Protein AF-A0A4Q4CK35-F1 (afdb_monomer_lite)

pLDDT: mean 84.46, std 23.2, range [28.17, 98.62]

Radius of gyration: 43.19 Å; chains: 1; bounding box: 83×27×134 Å

Sequence (221 aa):
MNAVTRRRGLSTARIALLTIVTALIASMLAAAPGQAAETALIKWSTSATATETVTVKETATYNGYTGTGEATSTKTAVGIGTAEEATNWEVYYWATVRAQQAASDAAKAAADAEARPIAKQRALADAQAKAAAGPVYIEWSTTATVTESVTVTETATVDGYTGTGTATSTKTATGTGSAKELTYWEVYYWATVRAQAAASAKAKAAAETEARSIAKQRAEA

Structure (mmCIF, N/CA/C/O backbone):
data_AF-A0A4Q4CK35-F1
#
_entry.id   AF-A0A4Q4CK35-F1
#
loop_
_atom_site.group_PDB
_atom_site.id
_atom_site.type_symbol
_atom_site.label_atom_id
_atom_site.label_alt_id
_atom_site.label_comp_id
_atom_site.label_asym_id
_atom_site.label_entity_id
_atom_site.label_seq_id
_atom_site.pdbx_PDB_ins_code
_atom_site.Cartn_x
_atom_site.Cartn_y
_atom_site.Cartn_z
_atom_site.occupancy
_atom_site.B_iso_or_equiv
_atom_site.auth_seq_id
_atom_site.auth_comp_id
_atom_site.auth_asym_id
_atom_site.auth_atom_id
_atom_site.pdbx_PDB_model_num
ATOM 1 N N . MET A 1 1 ? -18.655 -8.912 -16.525 1.00 32.53 1 MET A N 1
ATOM 2 C CA . MET A 1 1 ? -17.899 -8.681 -17.776 1.00 32.53 1 MET A CA 1
ATOM 3 C C . MET A 1 1 ? -17.008 -7.468 -17.545 1.00 32.53 1 MET A C 1
ATOM 5 O O . MET A 1 1 ? -17.498 -6.352 -17.605 1.00 32.53 1 MET A O 1
ATOM 9 N N . ASN A 1 2 ? -15.748 -7.682 -17.152 1.00 29.17 2 ASN A N 1
ATOM 10 C CA . ASN A 1 2 ? -14.856 -6.602 -16.718 1.00 29.17 2 ASN A CA 1
ATOM 11 C C . ASN A 1 2 ? -13.939 -6.177 -17.867 1.00 29.17 2 ASN A C 1
ATOM 13 O O . ASN A 1 2 ? -13.110 -6.959 -18.329 1.00 29.17 2 ASN A O 1
ATOM 17 N N . ALA A 1 3 ? -14.098 -4.933 -18.314 1.00 29.38 3 ALA A N 1
ATOM 18 C CA . ALA A 1 3 ? -13.185 -4.286 -19.240 1.00 29.38 3 ALA A CA 1
ATOM 19 C C . ALA A 1 3 ? -11.837 -4.042 -18.539 1.00 29.38 3 ALA A C 1
ATOM 21 O O . ALA A 1 3 ? -11.743 -3.278 -17.580 1.00 29.38 3 ALA A O 1
ATOM 22 N N . VAL A 1 4 ? -10.787 -4.713 -19.014 1.00 31.25 4 VAL A N 1
ATOM 23 C CA . VAL A 1 4 ? -9.401 -4.467 -18.603 1.00 31.25 4 VAL A CA 1
ATOM 24 C C . VAL A 1 4 ? -8.932 -3.184 -19.283 1.00 31.25 4 VAL A C 1
ATOM 26 O O . VAL A 1 4 ? -8.452 -3.192 -20.417 1.00 31.25 4 VAL A O 1
ATOM 29 N N . THR A 1 5 ? -9.082 -2.056 -18.596 1.00 31.50 5 THR A N 1
ATOM 30 C CA . THR A 1 5 ? -8.569 -0.764 -19.056 1.00 31.50 5 THR A CA 1
ATOM 31 C C . THR A 1 5 ? -7.045 -0.743 -18.906 1.00 31.50 5 THR A C 1
ATOM 33 O O . THR A 1 5 ? -6.509 -0.338 -17.875 1.00 31.50 5 THR A O 1
ATOM 36 N N . ARG A 1 6 ? -6.315 -1.192 -19.938 1.00 30.73 6 ARG A N 1
ATOM 37 C CA . ARG A 1 6 ? -4.861 -0.983 -20.056 1.00 30.73 6 ARG A CA 1
ATOM 38 C C . ARG A 1 6 ? -4.583 0.518 -20.173 1.00 30.73 6 ARG A C 1
ATOM 40 O O . ARG A 1 6 ? -4.663 1.080 -21.264 1.00 30.73 6 ARG A O 1
ATOM 47 N N . ARG A 1 7 ? -4.218 1.178 -19.071 1.00 31.30 7 ARG A N 1
ATOM 48 C CA . ARG A 1 7 ? -3.619 2.519 -19.133 1.00 31.30 7 ARG A CA 1
ATOM 49 C C . ARG A 1 7 ? -2.208 2.393 -19.707 1.00 31.30 7 ARG A C 1
ATOM 51 O O . ARG A 1 7 ? -1.277 2.000 -19.014 1.00 31.30 7 ARG A O 1
ATOM 58 N N . ARG A 1 8 ? -2.067 2.713 -20.997 1.00 33.59 8 ARG A N 1
ATOM 59 C CA . ARG A 1 8 ? -0.777 3.014 -21.630 1.00 33.59 8 ARG A CA 1
ATOM 60 C C . ARG A 1 8 ? -0.215 4.263 -20.942 1.00 33.59 8 ARG A C 1
ATOM 62 O O . ARG A 1 8 ? -0.750 5.351 -21.128 1.00 33.59 8 ARG A O 1
ATOM 69 N N . GLY A 1 9 ? 0.796 4.085 -20.094 1.00 28.17 9 GLY A N 1
ATOM 70 C CA . GLY A 1 9 ? 1.520 5.186 -19.462 1.00 28.17 9 GLY A CA 1
ATOM 71 C C . GLY A 1 9 ? 2.213 6.041 -20.521 1.00 28.17 9 GLY A C 1
ATOM 72 O O . GLY A 1 9 ? 2.942 5.521 -21.364 1.00 28.17 9 GLY A O 1
ATOM 73 N N . LEU A 1 10 ? 1.917 7.338 -20.491 1.00 29.66 10 LEU A N 1
ATOM 74 C CA . LEU A 1 10 ? 2.429 8.361 -21.391 1.00 29.66 10 LEU A CA 1
ATOM 75 C C . LEU A 1 10 ? 3.951 8.558 -21.251 1.00 29.66 10 LEU A C 1
ATOM 77 O O . LEU A 1 10 ? 4.470 8.728 -20.152 1.00 29.66 10 LEU A O 1
ATOM 81 N N . SER A 1 11 ? 4.607 8.573 -22.415 1.00 34.28 11 SER A N 1
ATOM 82 C CA . SER A 1 11 ? 5.772 9.378 -22.825 1.00 34.28 11 SER A CA 1
ATOM 83 C C . SER A 1 11 ? 6.796 9.796 -21.757 1.00 34.28 11 SER A C 1
ATOM 85 O O . SER A 1 11 ? 6.682 10.856 -21.143 1.00 34.28 11 SER A O 1
ATOM 87 N N . THR A 1 12 ? 7.886 9.034 -21.652 1.00 33.12 12 THR A N 1
ATOM 88 C CA . THR A 1 12 ? 9.150 9.505 -21.066 1.00 33.12 12 THR A CA 1
ATOM 89 C C . THR A 1 12 ? 9.869 10.410 -22.068 1.00 33.12 12 THR A C 1
ATOM 91 O O . THR A 1 12 ? 10.131 10.000 -23.202 1.00 33.12 12 THR A O 1
ATOM 94 N N . ALA A 1 13 ? 10.172 11.641 -21.651 1.00 34.09 13 ALA A N 1
ATOM 95 C CA . ALA A 1 13 ? 10.999 12.583 -22.396 1.00 34.09 13 ALA A CA 1
ATOM 96 C C . ALA A 1 13 ? 12.387 11.971 -22.652 1.00 34.09 13 ALA A C 1
ATOM 98 O O . ALA A 1 13 ? 13.084 11.567 -21.723 1.00 34.09 13 ALA A O 1
ATOM 99 N N . ARG A 1 14 ? 12.754 11.863 -23.931 1.00 37.66 14 ARG A N 1
ATOM 100 C CA . ARG A 1 14 ? 14.023 11.307 -24.408 1.00 37.66 14 ARG A CA 1
ATOM 101 C C . ARG A 1 14 ? 15.001 12.460 -24.600 1.00 37.66 14 ARG A C 1
ATOM 103 O O . ARG A 1 14 ? 14.789 13.282 -25.484 1.00 37.66 14 ARG A O 1
ATOM 110 N N . ILE A 1 15 ? 16.053 12.525 -23.790 1.00 32.06 15 ILE A N 1
ATOM 111 C CA . ILE A 1 15 ? 17.190 13.414 -24.052 1.00 32.06 15 ILE A CA 1
ATOM 112 C C . ILE A 1 15 ? 18.265 12.552 -24.713 1.00 32.06 15 ILE A C 1
ATOM 114 O O . ILE A 1 15 ? 18.952 11.787 -24.042 1.00 32.06 15 ILE A O 1
ATOM 118 N N . ALA A 1 16 ? 18.354 12.638 -26.040 1.00 35.41 16 ALA A N 1
ATOM 119 C CA . ALA A 1 16 ? 19.446 12.063 -26.815 1.00 35.41 16 ALA A CA 1
ATOM 120 C C . ALA A 1 16 ? 20.571 13.104 -26.893 1.00 35.41 16 ALA A C 1
ATOM 122 O O . ALA A 1 16 ? 20.370 14.187 -27.442 1.00 35.41 16 ALA A O 1
ATOM 123 N N . LEU A 1 17 ? 21.738 12.798 -26.325 1.00 31.64 17 LEU A N 1
ATOM 124 C CA . LEU A 1 17 ? 22.943 13.596 -26.539 1.00 31.64 17 LEU A CA 1
ATOM 125 C C . LEU A 1 17 ? 23.686 13.001 -27.744 1.00 31.64 17 LEU A C 1
ATOM 127 O O . LEU A 1 17 ? 24.173 11.873 -27.686 1.00 31.64 17 LEU A O 1
ATOM 131 N N . LEU A 1 18 ? 23.696 13.746 -28.850 1.00 35.56 18 LEU A N 1
ATOM 132 C CA . LEU A 1 18 ? 24.206 13.325 -30.155 1.00 35.56 18 LEU A CA 1
ATOM 133 C C . LEU A 1 18 ? 25.671 13.756 -30.321 1.00 35.56 18 LEU A C 1
ATOM 135 O O . LEU A 1 18 ? 25.952 14.951 -30.388 1.00 35.56 18 LEU A O 1
ATOM 139 N N . THR A 1 19 ? 26.586 12.796 -30.460 1.00 35.62 19 THR A N 1
ATOM 140 C CA . THR A 1 19 ? 27.986 13.064 -30.830 1.00 35.62 19 THR A CA 1
ATOM 141 C C . THR A 1 19 ? 28.297 12.355 -32.145 1.00 35.62 19 THR A C 1
ATOM 143 O O . THR A 1 19 ? 28.266 11.129 -32.210 1.00 35.62 19 THR A O 1
ATOM 146 N N . ILE A 1 20 ? 28.580 13.123 -33.201 1.00 33.03 20 ILE A N 1
ATOM 147 C CA . ILE A 1 20 ? 28.897 12.608 -34.541 1.00 33.03 20 ILE A CA 1
ATOM 148 C C . ILE A 1 20 ? 30.414 12.418 -34.642 1.00 33.03 20 ILE A C 1
ATOM 150 O O . ILE A 1 20 ? 31.162 13.389 -34.570 1.00 33.03 20 ILE A O 1
ATOM 154 N N . VAL A 1 21 ? 30.867 11.179 -34.835 1.00 34.56 21 VAL A N 1
ATOM 155 C CA . VAL A 1 21 ? 32.253 10.873 -35.223 1.00 34.56 21 VAL A CA 1
ATOM 156 C C . VAL A 1 21 ? 32.207 10.143 -36.563 1.00 34.56 21 VAL A C 1
ATOM 158 O O . VAL A 1 21 ? 31.684 9.033 -36.645 1.00 34.56 21 VAL A O 1
ATOM 161 N N . THR A 1 22 ? 32.712 10.783 -37.618 1.00 34.84 22 THR A N 1
ATOM 162 C CA . THR A 1 22 ? 32.673 10.285 -39.002 1.00 34.84 22 THR A CA 1
ATOM 163 C C . THR A 1 22 ? 34.012 9.639 -39.360 1.00 34.84 22 THR A C 1
ATOM 165 O O . THR A 1 22 ? 35.040 10.312 -39.327 1.00 34.84 22 THR A O 1
ATOM 168 N N . ALA A 1 23 ? 34.018 8.359 -39.737 1.00 34.22 23 ALA A N 1
ATOM 169 C CA . ALA A 1 23 ? 35.167 7.716 -40.379 1.00 34.22 23 ALA A CA 1
ATOM 170 C C . ALA A 1 23 ? 34.857 7.514 -41.873 1.00 34.22 23 ALA A C 1
ATOM 172 O O . ALA A 1 23 ? 33.849 6.901 -42.227 1.00 34.22 23 ALA A O 1
ATOM 173 N N . LEU A 1 24 ? 35.695 8.081 -42.746 1.00 33.16 24 LEU A N 1
ATOM 174 C CA . LEU A 1 24 ? 35.515 8.084 -44.199 1.00 33.16 24 LEU A CA 1
ATOM 175 C C . LEU A 1 24 ? 36.258 6.888 -44.816 1.00 33.16 24 LEU A C 1
ATOM 177 O O . LEU A 1 24 ? 37.482 6.825 -44.733 1.00 33.16 24 LEU A O 1
ATOM 181 N N . ILE A 1 25 ? 35.548 5.959 -45.461 1.00 35.28 25 ILE A N 1
ATOM 182 C CA . ILE A 1 25 ? 36.161 4.939 -46.327 1.00 35.28 25 ILE A CA 1
ATOM 183 C C . ILE A 1 25 ? 35.526 5.083 -47.712 1.00 35.28 25 ILE A C 1
ATOM 185 O O . ILE A 1 25 ? 34.429 4.589 -47.953 1.00 35.28 25 ILE A O 1
ATOM 189 N N . ALA A 1 26 ? 36.201 5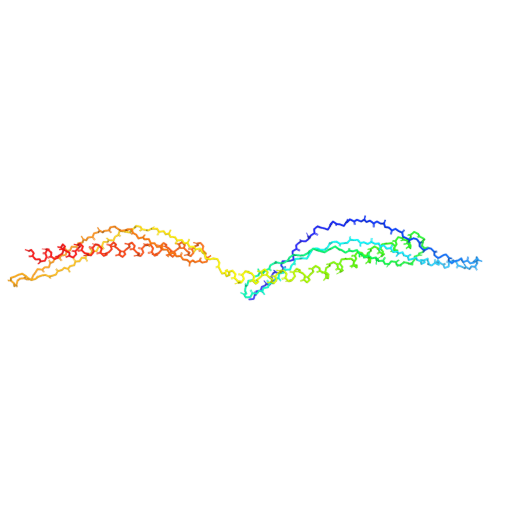.797 -48.614 1.00 30.64 26 ALA A N 1
ATOM 190 C CA . ALA A 1 26 ? 35.784 5.940 -50.006 1.00 30.64 26 ALA A CA 1
ATOM 191 C C . ALA A 1 26 ? 36.482 4.876 -50.866 1.00 30.64 26 ALA A C 1
ATOM 193 O O . ALA A 1 26 ? 37.709 4.819 -50.907 1.00 30.64 26 ALA A O 1
ATOM 194 N N . SER A 1 27 ? 35.712 4.052 -51.576 1.00 35.59 27 SER A N 1
ATOM 195 C CA . SER A 1 27 ? 36.223 3.217 -52.669 1.00 35.59 27 SER A CA 1
ATOM 196 C C . SER A 1 27 ? 35.660 3.763 -53.981 1.00 35.59 27 SER A C 1
ATOM 198 O O . SER A 1 27 ? 34.482 3.599 -54.276 1.00 35.59 27 SER A O 1
ATOM 200 N N . MET A 1 28 ? 36.483 4.491 -54.741 1.00 33.25 28 MET A N 1
ATOM 201 C CA . MET A 1 28 ? 36.113 4.975 -56.075 1.00 33.25 28 MET A CA 1
ATOM 202 C C . MET A 1 28 ? 36.481 3.920 -57.120 1.00 33.25 28 MET A C 1
ATOM 204 O O . MET A 1 28 ? 37.658 3.613 -57.303 1.00 33.25 28 MET A O 1
ATOM 208 N N . LEU A 1 29 ? 35.477 3.387 -57.817 1.00 35.12 29 LEU A N 1
ATOM 209 C CA . LEU A 1 29 ? 35.665 2.592 -59.028 1.00 35.12 29 LEU A CA 1
ATOM 210 C C . LEU A 1 29 ? 35.551 3.539 -60.234 1.00 35.12 29 LEU A C 1
ATOM 212 O O . LEU A 1 29 ? 34.498 4.128 -60.464 1.00 35.12 29 LEU A O 1
ATOM 216 N N . ALA A 1 30 ? 36.650 3.743 -60.964 1.00 34.06 30 ALA A N 1
ATOM 217 C CA . ALA A 1 30 ? 36.693 4.626 -62.129 1.00 34.06 30 ALA A CA 1
ATOM 218 C C . ALA A 1 30 ? 35.979 3.981 -63.332 1.00 34.06 30 ALA A C 1
ATOM 220 O O . ALA A 1 30 ? 36.375 2.905 -63.777 1.00 34.06 30 ALA A O 1
ATOM 221 N N . ALA A 1 31 ? 34.948 4.638 -63.873 1.00 34.44 31 ALA A N 1
ATOM 222 C CA . ALA A 1 31 ? 34.273 4.220 -65.103 1.00 34.44 31 ALA A CA 1
ATOM 223 C C . ALA A 1 31 ? 34.932 4.866 -66.338 1.00 34.44 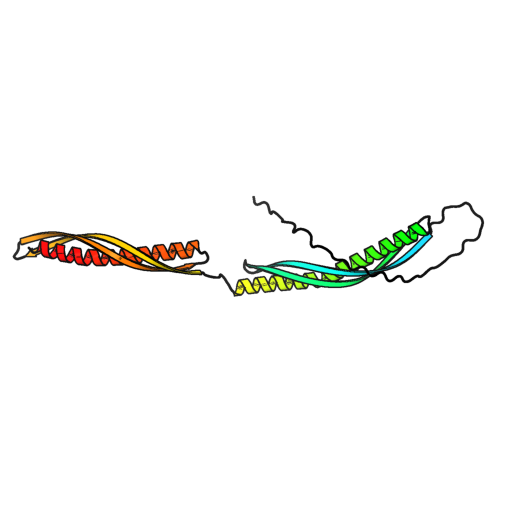31 ALA A C 1
ATOM 225 O O . ALA A 1 31 ? 35.163 6.076 -66.369 1.00 34.44 31 ALA A O 1
ATOM 226 N N . ALA A 1 32 ? 35.241 4.054 -67.354 1.00 34.72 32 ALA A N 1
ATOM 227 C CA . ALA A 1 32 ? 35.771 4.495 -68.647 1.00 34.72 32 ALA A CA 1
ATOM 228 C C . ALA A 1 32 ? 34.682 5.186 -69.504 1.00 34.72 32 ALA A C 1
ATOM 230 O O . ALA A 1 32 ? 33.506 4.832 -69.385 1.00 34.72 32 ALA A O 1
ATOM 231 N N . PRO A 1 33 ? 35.030 6.153 -70.379 1.00 39.78 33 PRO A N 1
ATOM 232 C CA . PRO A 1 33 ? 34.041 6.941 -71.103 1.00 39.78 33 PRO A CA 1
ATOM 233 C C . PRO A 1 33 ? 33.530 6.209 -72.350 1.00 39.78 33 PRO A C 1
ATOM 235 O O . PRO A 1 33 ? 34.307 5.864 -73.238 1.00 39.78 33 PRO A O 1
ATOM 238 N N . GLY A 1 34 ? 32.207 6.056 -72.447 1.00 40.47 34 GLY A N 1
ATOM 239 C CA . GLY A 1 34 ? 31.526 5.771 -73.710 1.00 40.47 34 GLY A CA 1
ATOM 240 C C . GLY A 1 34 ? 30.539 4.612 -73.656 1.00 40.47 34 GLY A C 1
ATOM 241 O O . GLY A 1 34 ? 30.823 3.554 -74.199 1.00 40.47 34 GLY A O 1
ATOM 242 N N . GLN A 1 35 ? 29.366 4.831 -73.062 1.00 37.94 35 GLN A N 1
ATOM 243 C CA . GLN A 1 35 ? 28.113 4.138 -73.388 1.00 37.94 35 GLN A CA 1
ATOM 244 C C . GLN A 1 35 ? 26.944 4.912 -72.764 1.00 37.94 35 GLN A C 1
ATOM 246 O O . GLN A 1 35 ? 27.159 5.717 -71.859 1.00 37.94 35 GLN A O 1
ATOM 251 N N . ALA A 1 36 ? 25.745 4.755 -73.335 1.00 38.72 36 ALA A N 1
ATOM 252 C CA . ALA A 1 36 ? 24.523 5.469 -72.965 1.00 38.72 36 ALA A CA 1
ATOM 253 C C . ALA A 1 36 ? 24.380 5.592 -71.443 1.00 38.72 36 ALA A C 1
ATOM 255 O O . ALA A 1 36 ? 24.580 4.610 -70.734 1.00 38.72 36 ALA A O 1
ATOM 256 N N . ALA A 1 37 ? 24.060 6.793 -70.957 1.00 48.12 37 ALA A N 1
ATOM 257 C CA . ALA A 1 37 ? 23.898 7.059 -69.536 1.00 48.12 37 ALA A CA 1
ATOM 258 C C . ALA A 1 37 ? 22.647 6.341 -68.999 1.00 48.12 37 ALA A C 1
ATOM 260 O O . ALA A 1 37 ? 21.611 6.957 -68.766 1.00 48.12 37 ALA A O 1
ATOM 261 N N . GLU A 1 38 ? 22.742 5.027 -68.787 1.00 51.25 38 GLU A N 1
ATOM 262 C CA . GLU A 1 38 ? 22.171 4.447 -67.581 1.00 51.25 38 GLU A CA 1
ATOM 263 C C . GLU A 1 38 ? 22.709 5.302 -66.439 1.00 51.25 38 GLU A C 1
ATOM 265 O O . GLU A 1 38 ? 23.925 5.463 -66.291 1.00 51.25 38 GLU A O 1
ATOM 270 N N . THR A 1 39 ? 21.819 5.949 -65.692 1.00 57.06 39 THR A N 1
ATOM 271 C CA . THR A 1 39 ? 22.195 6.657 -64.474 1.00 57.06 39 THR A CA 1
ATOM 272 C C . THR A 1 39 ? 22.750 5.601 -63.526 1.00 57.06 39 THR A C 1
ATOM 274 O O . THR A 1 39 ? 21.996 4.936 -62.820 1.00 57.06 39 THR A O 1
ATOM 277 N N . ALA A 1 40 ? 24.060 5.361 -63.590 1.00 73.25 40 ALA A N 1
ATOM 278 C CA . ALA A 1 40 ? 24.717 4.370 -62.764 1.00 73.25 40 ALA A CA 1
ATOM 279 C C . ALA A 1 40 ? 24.469 4.763 -61.308 1.00 73.25 40 ALA A C 1
ATOM 281 O O . ALA A 1 40 ? 24.868 5.848 -60.877 1.00 73.25 40 ALA A O 1
ATOM 282 N N . LEU A 1 41 ? 23.754 3.910 -60.575 1.00 81.69 41 LEU A N 1
ATOM 283 C CA . LEU A 1 41 ? 23.497 4.151 -59.167 1.00 81.69 41 LEU A CA 1
ATOM 284 C C . LEU A 1 41 ? 24.828 4.115 -58.418 1.00 81.69 41 LEU A C 1
ATOM 286 O O . LEU A 1 41 ? 25.664 3.229 -58.605 1.00 81.69 41 LEU A O 1
ATOM 290 N N . ILE A 1 42 ? 25.032 5.112 -57.572 1.00 86.75 42 ILE A N 1
ATOM 291 C CA . ILE A 1 42 ? 26.210 5.220 -56.727 1.00 86.75 42 ILE A CA 1
ATOM 292 C C . ILE A 1 42 ? 25.889 4.480 -55.442 1.00 86.75 42 ILE A C 1
ATOM 294 O O . ILE A 1 42 ? 24.877 4.760 -54.808 1.00 86.75 42 ILE A O 1
ATOM 298 N N . LYS A 1 43 ? 26.766 3.564 -55.031 1.00 91.38 43 LYS A N 1
ATOM 299 C CA . LYS A 1 43 ? 26.659 2.855 -53.756 1.00 91.38 43 LYS A CA 1
ATOM 300 C C . LYS A 1 43 ? 27.606 3.463 -52.730 1.00 91.38 43 LYS A C 1
ATOM 302 O O . LYS A 1 43 ? 28.793 3.629 -53.000 1.00 91.38 43 LYS A O 1
ATOM 307 N N . TRP A 1 44 ? 27.094 3.745 -51.537 1.00 87.88 44 TRP A N 1
ATOM 308 C CA . TRP A 1 44 ? 27.884 4.288 -50.433 1.00 87.88 44 TRP A CA 1
ATOM 309 C C . TRP A 1 44 ? 27.525 3.606 -49.119 1.00 87.88 44 TRP A C 1
ATOM 311 O O . TRP A 1 44 ? 26.350 3.364 -48.829 1.00 87.88 44 TRP A O 1
ATOM 321 N N . SER A 1 45 ? 28.546 3.339 -48.308 1.00 92.69 45 SER A N 1
ATOM 322 C CA . SER A 1 45 ? 28.408 2.804 -46.957 1.00 92.69 45 SER A CA 1
ATOM 323 C C . SER A 1 45 ? 29.126 3.710 -45.968 1.00 92.69 45 SER A C 1
ATOM 325 O O . SER A 1 45 ? 30.233 4.178 -46.220 1.00 92.69 45 SER A O 1
AT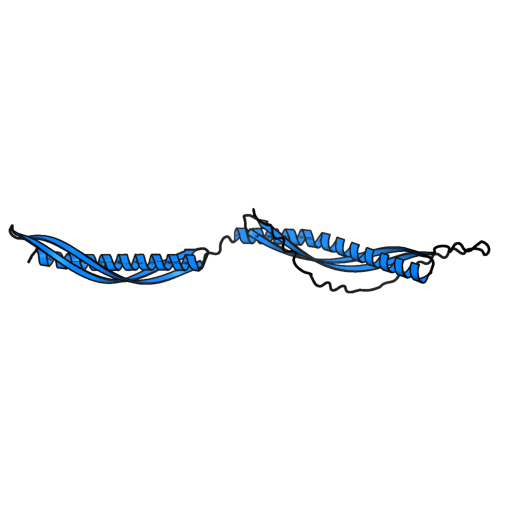OM 327 N N . THR A 1 46 ? 28.506 3.942 -44.818 1.00 91.25 46 THR A N 1
ATOM 328 C CA . THR A 1 46 ? 29.113 4.693 -43.718 1.00 91.25 46 THR A CA 1
ATOM 329 C C . THR A 1 46 ? 28.696 4.107 -42.376 1.00 91.25 46 THR A C 1
ATOM 331 O O . THR A 1 46 ? 27.758 3.311 -42.296 1.00 91.25 46 THR A O 1
ATOM 334 N N . SER A 1 47 ? 29.405 4.490 -41.321 1.00 92.31 47 SER A N 1
ATOM 335 C CA . SER A 1 47 ? 29.104 4.101 -39.950 1.00 92.31 47 SER A CA 1
ATOM 336 C C . SER A 1 47 ? 28.768 5.320 -39.106 1.00 92.31 47 SER A C 1
ATOM 338 O O . SER A 1 47 ? 29.364 6.382 -39.280 1.00 92.31 47 SER A O 1
ATOM 340 N N . ALA A 1 48 ? 27.881 5.141 -38.138 1.00 91.06 48 ALA A N 1
ATOM 341 C CA . ALA A 1 48 ? 27.599 6.128 -37.111 1.00 91.06 48 ALA A CA 1
ATOM 342 C C . ALA A 1 48 ? 27.652 5.467 -35.736 1.00 91.06 48 ALA A C 1
ATOM 344 O O . ALA A 1 48 ? 27.343 4.285 -35.594 1.00 91.06 48 ALA A O 1
ATOM 345 N N . THR A 1 49 ? 28.005 6.250 -34.724 1.00 91.81 49 THR A N 1
ATOM 346 C CA . THR A 1 49 ? 27.968 5.832 -33.323 1.00 91.81 49 THR A CA 1
ATOM 347 C C . THR A 1 49 ? 26.840 6.578 -32.628 1.00 91.81 49 THR A C 1
ATOM 349 O O . THR A 1 49 ? 26.715 7.790 -32.787 1.00 91.81 49 THR A O 1
ATOM 352 N N . ALA A 1 50 ? 26.028 5.870 -31.850 1.00 89.81 50 ALA A N 1
ATOM 353 C CA . ALA A 1 50 ? 24.972 6.464 -31.040 1.00 89.81 50 ALA A CA 1
ATOM 354 C C . ALA A 1 50 ? 25.072 5.964 -29.601 1.00 89.81 50 ALA A C 1
ATOM 356 O O . ALA A 1 50 ? 25.351 4.789 -29.364 1.00 89.81 50 ALA A O 1
ATOM 357 N N . THR A 1 51 ? 24.811 6.862 -28.652 1.00 93.19 51 THR A N 1
ATOM 358 C CA . THR A 1 51 ? 24.693 6.549 -27.227 1.00 93.19 51 THR A CA 1
ATOM 359 C C . THR A 1 51 ? 23.267 6.834 -26.793 1.00 93.19 51 THR A C 1
ATOM 361 O O . THR A 1 51 ? 22.773 7.946 -26.962 1.00 93.19 51 THR A O 1
ATOM 364 N N . GLU A 1 52 ? 22.608 5.830 -26.232 1.00 93.62 52 GLU A N 1
ATOM 365 C CA . GLU A 1 52 ? 21.201 5.889 -25.855 1.00 93.62 52 GLU A CA 1
ATOM 366 C C . GLU A 1 52 ? 21.039 5.455 -24.402 1.00 93.62 52 GLU A C 1
ATOM 368 O O . GLU A 1 52 ? 21.666 4.497 -23.943 1.00 93.62 52 GLU A O 1
ATOM 373 N N . THR A 1 53 ? 20.169 6.160 -23.685 1.00 94.38 53 THR A N 1
ATOM 374 C CA . THR A 1 53 ? 19.806 5.846 -22.302 1.00 94.38 53 THR A CA 1
ATOM 375 C C . THR A 1 53 ? 18.360 5.384 -22.268 1.00 94.38 53 THR A C 1
ATOM 377 O O . THR A 1 53 ? 17.466 6.080 -22.752 1.00 94.38 53 THR A O 1
ATOM 380 N N . VAL A 1 54 ? 18.122 4.215 -21.680 1.00 96.31 54 VAL A N 1
ATOM 381 C CA . VAL A 1 54 ? 16.788 3.633 -21.527 1.00 96.31 54 VAL A CA 1
ATOM 382 C C . VAL A 1 54 ? 16.493 3.445 -20.047 1.00 96.31 54 VAL A C 1
ATOM 384 O O . VAL A 1 54 ? 17.247 2.788 -19.333 1.00 96.31 54 VAL A O 1
ATOM 387 N N . THR A 1 55 ? 15.363 3.997 -19.606 1.00 96.75 55 THR A N 1
ATOM 388 C CA . THR A 1 55 ? 14.784 3.755 -18.282 1.00 96.75 55 THR A CA 1
ATOM 389 C C . THR A 1 55 ? 13.558 2.866 -18.431 1.00 96.75 55 THR A C 1
ATOM 391 O O . THR A 1 55 ? 12.616 3.210 -19.144 1.00 96.75 55 THR A O 1
ATOM 394 N N . VAL A 1 56 ? 13.564 1.726 -17.746 1.00 97.44 56 VAL A N 1
ATOM 395 C CA . VAL A 1 56 ? 12.480 0.743 -17.752 1.00 97.44 56 VAL A CA 1
ATOM 396 C C . VAL A 1 56 ? 11.822 0.721 -16.380 1.00 97.44 56 VAL A C 1
ATOM 398 O O . VAL A 1 56 ? 12.506 0.604 -15.362 1.00 97.44 56 VAL A O 1
ATOM 401 N N . LYS A 1 57 ? 10.488 0.801 -16.362 1.00 97.62 57 LYS A N 1
ATOM 402 C CA . LYS A 1 57 ? 9.662 0.600 -15.168 1.00 97.62 57 LYS A CA 1
ATOM 403 C C . LYS A 1 57 ? 8.853 -0.678 -15.334 1.00 97.62 57 LYS A C 1
ATOM 405 O O . LYS A 1 57 ? 8.177 -0.852 -16.344 1.00 97.62 57 LYS A O 1
ATOM 410 N N . GLU A 1 58 ? 8.918 -1.546 -14.338 1.00 97.88 58 GLU A N 1
ATOM 411 C CA . GLU A 1 58 ? 8.247 -2.842 -14.305 1.00 97.88 58 GLU A CA 1
ATOM 412 C C . GLU A 1 58 ? 7.415 -2.967 -13.032 1.00 97.88 58 GLU A C 1
ATOM 414 O O . GLU A 1 58 ? 7.707 -2.362 -11.996 1.00 97.88 58 GLU A O 1
ATOM 419 N N . THR A 1 59 ? 6.375 -3.786 -13.114 1.00 96.25 59 THR A N 1
ATOM 420 C CA . THR A 1 59 ? 5.528 -4.138 -11.975 1.00 96.25 59 THR A CA 1
ATOM 421 C C . THR A 1 59 ? 5.506 -5.646 -11.816 1.00 96.25 59 THR A C 1
ATOM 423 O O . THR A 1 59 ? 5.378 -6.363 -12.807 1.00 96.25 59 THR A O 1
ATOM 426 N N . ALA A 1 60 ? 5.564 -6.132 -10.581 1.00 96.69 60 ALA A N 1
ATOM 427 C CA . ALA A 1 60 ? 5.428 -7.549 -10.263 1.00 96.69 60 ALA A CA 1
ATOM 428 C C . ALA A 1 60 ? 4.409 -7.728 -9.140 1.00 96.69 60 ALA A C 1
ATOM 430 O O . ALA A 1 60 ? 4.207 -6.825 -8.332 1.00 96.69 60 ALA A O 1
ATOM 431 N N . THR A 1 61 ? 3.754 -8.886 -9.093 1.00 94.94 61 THR A N 1
ATOM 432 C CA . THR A 1 61 ? 2.819 -9.228 -8.014 1.00 94.94 61 THR A CA 1
ATOM 433 C C . THR A 1 61 ? 3.305 -10.482 -7.302 1.00 94.94 61 THR A C 1
ATOM 435 O O . THR A 1 61 ? 3.669 -11.456 -7.957 1.00 94.94 61 THR A O 1
ATOM 438 N N . TYR A 1 62 ? 3.303 -10.455 -5.972 1.00 94.75 62 TYR A N 1
ATOM 439 C CA . TYR A 1 62 ? 3.677 -11.573 -5.109 1.00 94.75 62 TYR A CA 1
ATOM 440 C C . TYR A 1 62 ? 2.743 -11.599 -3.895 1.00 94.75 62 TYR A C 1
ATOM 442 O O . TYR A 1 62 ? 2.570 -10.578 -3.237 1.00 94.75 62 TYR A O 1
ATOM 450 N N . ASN A 1 63 ? 2.100 -12.739 -3.617 1.00 92.81 63 ASN A N 1
ATOM 451 C CA . ASN A 1 63 ? 1.124 -12.899 -2.524 1.00 92.81 63 ASN A CA 1
ATOM 452 C C . ASN A 1 63 ? 0.048 -11.790 -2.454 1.00 92.81 63 ASN A C 1
ATOM 454 O O . ASN A 1 63 ? -0.334 -11.356 -1.374 1.00 92.81 63 ASN A O 1
ATOM 458 N N . GLY A 1 64 ? -0.427 -11.303 -3.606 1.00 89.81 64 GLY A N 1
ATOM 459 C CA . GLY A 1 64 ? -1.425 -10.225 -3.679 1.00 89.81 64 GLY A CA 1
ATOM 460 C C . GLY A 1 64 ? -0.870 -8.805 -3.502 1.00 89.81 64 GLY A C 1
ATOM 461 O O . GLY A 1 64 ? -1.616 -7.846 -3.674 1.00 89.81 64 GLY A O 1
ATOM 462 N N . TYR A 1 65 ? 0.429 -8.647 -3.236 1.00 92.88 65 TYR A N 1
ATOM 463 C CA . TYR A 1 65 ? 1.100 -7.351 -3.151 1.00 92.88 65 TYR A CA 1
ATOM 464 C C . TYR A 1 65 ? 1.755 -6.996 -4.482 1.00 92.88 65 TYR A C 1
ATOM 466 O O . TYR A 1 65 ? 2.488 -7.801 -5.059 1.00 92.88 65 TYR A O 1
ATOM 474 N N . THR A 1 66 ? 1.518 -5.775 -4.964 1.00 95.38 66 THR A N 1
ATOM 475 C CA . THR A 1 66 ? 2.155 -5.257 -6.180 1.00 95.38 66 THR A CA 1
ATOM 476 C C . THR A 1 66 ? 3.377 -4.414 -5.829 1.00 95.38 66 THR A C 1
ATOM 478 O O . THR A 1 66 ? 3.289 -3.412 -5.108 1.00 95.38 66 THR A O 1
ATOM 481 N N . GLY A 1 67 ? 4.519 -4.822 -6.370 1.00 95.62 67 GLY A N 1
ATOM 482 C CA . GLY A 1 67 ? 5.777 -4.101 -6.297 1.00 95.62 67 GLY A CA 1
ATOM 483 C C . GLY A 1 67 ? 6.115 -3.376 -7.594 1.00 95.62 67 GLY A C 1
ATOM 484 O O . GLY A 1 67 ? 5.655 -3.757 -8.675 1.00 95.62 67 GLY A O 1
ATOM 485 N N . THR A 1 68 ? 6.928 -2.330 -7.486 1.00 96.25 68 THR A N 1
ATOM 486 C CA . THR A 1 68 ? 7.421 -1.539 -8.621 1.00 96.25 68 THR A CA 1
ATOM 487 C C . THR A 1 68 ? 8.938 -1.553 -8.651 1.00 96.25 68 THR A C 1
ATOM 489 O O . THR A 1 68 ? 9.579 -1.408 -7.615 1.00 96.25 68 THR A O 1
ATOM 492 N N . GLY A 1 69 ? 9.517 -1.691 -9.837 1.00 97.44 69 GLY A N 1
ATOM 493 C CA . GLY A 1 69 ? 10.958 -1.645 -10.034 1.00 97.44 69 GLY A CA 1
ATOM 494 C C . GLY A 1 69 ? 11.315 -0.751 -11.205 1.00 97.44 69 GLY A C 1
ATOM 495 O O . GLY A 1 69 ? 10.636 -0.746 -12.228 1.00 97.44 69 GLY A O 1
ATOM 496 N N . GLU A 1 70 ? 12.391 0.009 -11.050 1.00 97.19 70 GLU A N 1
ATOM 497 C CA . GLU A 1 70 ? 12.902 0.911 -12.074 1.00 97.19 70 GLU A CA 1
ATOM 498 C C . GLU A 1 70 ? 14.397 0.680 -12.247 1.00 97.19 70 GLU A C 1
ATOM 500 O O . GLU A 1 70 ? 15.122 0.500 -11.264 1.00 97.19 70 GLU A O 1
ATOM 505 N N . ALA A 1 71 ? 14.857 0.659 -13.492 1.00 97.44 71 ALA A N 1
ATOM 506 C CA . ALA A 1 71 ? 16.268 0.560 -13.828 1.00 97.44 71 ALA A CA 1
ATOM 507 C C . ALA A 1 71 ? 16.572 1.407 -15.061 1.00 97.44 71 ALA A C 1
ATOM 509 O O . ALA A 1 71 ? 15.758 1.495 -15.979 1.00 97.44 71 ALA A O 1
ATOM 510 N N . THR A 1 72 ? 17.763 1.994 -15.078 1.00 95.75 72 THR A N 1
ATOM 511 C CA . THR A 1 72 ? 18.267 2.799 -16.188 1.00 95.75 72 THR A CA 1
ATOM 512 C C . THR A 1 72 ? 19.578 2.196 -16.662 1.00 95.75 72 THR A C 1
ATOM 514 O O . THR A 1 72 ? 20.427 1.871 -15.834 1.00 95.75 72 THR A O 1
ATOM 517 N N . SER A 1 73 ? 19.743 2.057 -17.973 1.00 96.31 73 SER A N 1
ATOM 518 C CA . SER A 1 73 ? 21.008 1.660 -18.590 1.00 96.31 73 SER A CA 1
ATOM 519 C C . SER A 1 73 ? 21.328 2.593 -19.752 1.00 96.31 73 SER A C 1
ATOM 521 O O . SER A 1 73 ? 20.430 3.060 -20.455 1.00 96.31 73 SER A O 1
ATOM 523 N N . THR A 1 74 ? 22.615 2.865 -19.940 1.00 96.19 74 THR A N 1
ATOM 524 C CA . THR A 1 74 ? 23.144 3.656 -21.050 1.00 96.19 74 THR A CA 1
ATOM 525 C C . THR A 1 74 ? 24.067 2.768 -21.863 1.00 96.19 74 THR A C 1
ATOM 527 O O . THR A 1 74 ? 24.979 2.149 -21.311 1.00 96.19 74 THR A O 1
ATOM 530 N N . LYS A 1 75 ? 23.836 2.700 -23.175 1.00 96.06 75 LYS A N 1
ATOM 531 C CA . LYS A 1 75 ? 24.652 1.909 -24.097 1.00 96.06 75 LYS A CA 1
ATOM 532 C C . LYS A 1 75 ? 25.052 2.726 -25.303 1.00 96.06 75 LYS A C 1
ATOM 534 O O . LYS A 1 75 ? 24.314 3.596 -25.755 1.00 96.06 75 LYS A O 1
ATOM 539 N N . THR A 1 76 ? 26.218 2.393 -25.829 1.00 93.75 76 THR A N 1
ATOM 540 C CA . THR A 1 76 ? 26.743 2.936 -27.073 1.00 93.75 76 THR A CA 1
ATOM 541 C C . THR A 1 76 ? 26.816 1.809 -28.089 1.00 93.75 76 THR A C 1
ATOM 543 O O . THR A 1 76 ? 27.275 0.716 -27.758 1.00 93.75 76 THR A O 1
ATOM 546 N N . ALA A 1 77 ? 26.370 2.066 -29.313 1.00 94.62 77 ALA A N 1
ATOM 547 C CA . ALA A 1 77 ? 26.470 1.122 -30.417 1.00 94.62 77 ALA A CA 1
ATOM 548 C C . ALA A 1 77 ? 26.926 1.827 -31.694 1.00 94.62 77 ALA A C 1
ATOM 550 O O . ALA A 1 77 ? 26.741 3.035 -31.861 1.00 94.62 77 ALA A O 1
ATOM 551 N N . VAL A 1 78 ? 27.520 1.046 -32.594 1.00 94.69 78 VAL A N 1
ATOM 552 C CA . VAL A 1 78 ? 27.916 1.481 -33.934 1.00 94.69 78 VAL A CA 1
ATOM 553 C C . VAL A 1 78 ? 26.985 0.815 -34.939 1.00 94.69 78 VAL A C 1
ATOM 555 O O . VAL A 1 78 ? 26.813 -0.402 -34.912 1.00 94.69 78 VAL A O 1
ATOM 558 N N . GLY A 1 79 ? 26.375 1.611 -35.809 1.00 92.75 79 GLY A N 1
ATOM 559 C CA . GLY A 1 79 ? 25.504 1.160 -36.888 1.00 92.75 79 GLY A CA 1
ATOM 560 C C . GLY A 1 79 ? 26.134 1.439 -38.242 1.00 92.75 79 GLY A C 1
ATOM 561 O O . GLY A 1 79 ? 26.816 2.447 -38.416 1.00 92.75 79 GLY A O 1
ATOM 562 N N . ILE A 1 80 ? 25.900 0.550 -39.205 1.00 93.44 80 ILE A N 1
ATOM 563 C CA . ILE A 1 80 ? 26.352 0.710 -40.588 1.00 93.44 80 ILE A CA 1
ATOM 564 C C . ILE A 1 80 ? 25.128 0.959 -41.460 1.00 93.44 80 ILE A C 1
ATOM 566 O O . ILE A 1 80 ? 24.151 0.215 -41.405 1.00 93.44 80 ILE A O 1
ATOM 570 N N . GLY A 1 81 ? 25.190 2.003 -42.278 1.00 93.50 81 GLY A N 1
ATOM 571 C CA . GLY A 1 81 ? 24.165 2.343 -43.249 1.00 93.50 81 GLY A CA 1
ATOM 572 C C . GLY A 1 81 ? 24.734 2.271 -44.650 1.00 93.50 81 GLY A C 1
ATOM 573 O O . GLY A 1 81 ? 25.816 2.787 -44.916 1.00 93.50 81 GLY A O 1
ATOM 574 N N . THR A 1 82 ? 24.001 1.613 -45.540 1.00 91.69 82 THR A N 1
ATOM 575 C CA . THR A 1 82 ? 24.335 1.528 -46.964 1.00 91.69 82 THR A CA 1
ATOM 576 C C . THR A 1 82 ? 23.163 2.059 -47.769 1.00 91.69 82 THR A C 1
ATOM 578 O O . THR A 1 82 ? 22.015 1.727 -47.459 1.00 91.69 82 THR A O 1
ATOM 581 N N . ALA A 1 83 ? 23.442 2.878 -48.777 1.00 94.19 83 ALA A N 1
ATOM 582 C CA . ALA A 1 83 ? 22.458 3.388 -49.722 1.00 94.19 83 ALA A CA 1
ATOM 583 C C . ALA A 1 83 ? 22.975 3.281 -51.157 1.00 94.19 83 ALA A C 1
ATOM 585 O O . ALA A 1 83 ? 24.174 3.098 -51.384 1.00 94.19 83 ALA A O 1
ATOM 586 N N . GLU A 1 84 ? 22.043 3.360 -52.097 1.00 92.75 84 GLU A N 1
ATOM 587 C CA . GLU A 1 84 ? 22.290 3.246 -53.526 1.00 92.75 84 GLU A CA 1
ATOM 588 C C . GLU A 1 84 ? 21.361 4.230 -54.240 1.00 92.75 84 GLU A C 1
ATOM 590 O O . GLU A 1 84 ? 20.149 4.045 -54.198 1.00 92.75 84 GLU A O 1
ATOM 595 N N . GLU A 1 85 ? 21.911 5.316 -54.790 1.00 90.81 85 GLU A N 1
ATOM 596 C CA . GLU A 1 85 ? 21.128 6.457 -55.295 1.00 90.81 85 GLU A CA 1
ATOM 597 C C . GLU A 1 85 ? 21.762 7.081 -56.546 1.00 90.81 85 GLU A C 1
ATOM 599 O O . GLU A 1 85 ? 22.943 6.878 -56.833 1.00 90.81 85 GLU A O 1
ATOM 604 N N . ALA A 1 86 ? 20.984 7.877 -57.284 1.00 82.00 86 ALA A N 1
ATOM 605 C CA . ALA A 1 86 ? 21.424 8.499 -58.535 1.00 82.00 86 ALA A CA 1
ATOM 606 C C . ALA A 1 86 ? 22.435 9.643 -58.335 1.00 82.00 86 ALA A C 1
ATOM 608 O O . ALA A 1 86 ? 23.182 9.972 -59.258 1.00 82.00 86 ALA A O 1
ATOM 609 N N . THR A 1 87 ? 22.473 10.261 -57.149 1.00 86.81 87 THR A N 1
ATOM 610 C CA . THR A 1 87 ? 23.387 11.371 -56.851 1.00 86.81 87 THR A CA 1
ATOM 611 C C . THR A 1 87 ? 24.272 11.097 -55.636 1.00 86.81 87 THR A C 1
ATOM 613 O O . THR A 1 87 ? 23.878 10.444 -54.669 1.00 86.81 87 THR A O 1
ATOM 616 N N . ASN A 1 88 ? 25.481 11.675 -55.654 1.00 85.69 88 ASN A N 1
ATOM 617 C CA . ASN A 1 88 ? 26.426 11.616 -54.532 1.00 85.69 88 ASN A CA 1
ATOM 618 C C . ASN A 1 88 ? 25.837 12.183 -53.229 1.00 85.69 88 ASN A C 1
ATOM 620 O O . ASN A 1 88 ? 26.161 11.708 -52.142 1.00 85.69 88 ASN A O 1
ATOM 624 N N . TRP A 1 89 ? 24.987 13.209 -53.325 1.00 86.19 89 TRP A N 1
ATOM 625 C CA . TRP A 1 89 ? 24.350 13.799 -52.150 1.00 86.19 89 TRP A CA 1
ATOM 626 C C . TRP A 1 89 ? 23.321 12.849 -51.532 1.00 86.19 89 TRP A C 1
ATOM 628 O O . TRP A 1 89 ? 23.368 12.605 -50.328 1.00 86.19 89 TRP A O 1
ATOM 638 N N . GLU A 1 90 ? 22.430 12.277 -52.344 1.00 88.31 90 GLU A N 1
ATOM 639 C CA . GLU A 1 90 ? 21.376 11.379 -51.861 1.00 88.31 90 GLU A CA 1
ATOM 640 C C . GLU A 1 90 ? 21.955 10.097 -51.264 1.00 88.31 90 GLU A C 1
ATOM 642 O O . GLU A 1 90 ? 21.546 9.692 -50.175 1.00 88.31 90 GLU A O 1
ATOM 647 N N . VAL A 1 91 ? 22.953 9.491 -51.917 1.00 89.50 91 VAL A N 1
ATOM 648 C CA . VAL A 1 91 ? 23.566 8.256 -51.412 1.00 89.50 91 VAL A CA 1
ATOM 649 C C . VAL A 1 91 ? 24.278 8.491 -50.076 1.00 89.50 91 VAL A C 1
ATOM 651 O O . VAL A 1 91 ? 24.142 7.692 -49.147 1.00 89.50 91 VAL A O 1
ATOM 654 N N . TYR A 1 92 ? 24.982 9.619 -49.930 1.00 88.12 92 TYR A N 1
ATOM 655 C CA . TYR A 1 92 ? 25.628 9.995 -48.676 1.00 88.12 92 TYR A CA 1
ATOM 656 C C . TYR A 1 92 ? 24.595 10.269 -47.579 1.00 88.12 92 TYR A C 1
ATOM 658 O O . TYR A 1 92 ? 24.725 9.759 -46.460 1.00 88.12 92 TYR A O 1
ATOM 666 N N . TYR A 1 93 ? 23.555 11.043 -47.900 1.00 91.88 93 TYR A N 1
ATOM 667 C CA . TYR A 1 93 ? 22.479 11.382 -46.977 1.00 91.88 93 TYR A CA 1
ATOM 668 C C . TYR A 1 93 ? 21.793 10.119 -46.442 1.00 91.88 93 TYR A C 1
ATOM 670 O O . TYR A 1 93 ? 21.750 9.906 -45.227 1.00 91.88 93 TYR A O 1
ATOM 678 N N . TRP A 1 94 ? 21.328 9.233 -47.325 1.00 93.62 94 TRP A N 1
ATOM 679 C CA . TRP A 1 94 ? 20.594 8.038 -46.917 1.00 93.62 94 TRP A CA 1
ATOM 680 C C . TRP A 1 94 ? 21.464 7.016 -46.198 1.00 93.62 94 TRP A C 1
ATOM 682 O O . TRP A 1 94 ? 21.015 6.432 -45.211 1.00 93.62 94 TRP A O 1
ATOM 692 N N . ALA A 1 95 ? 22.709 6.811 -46.630 1.00 92.31 95 ALA A N 1
ATOM 693 C CA . ALA A 1 95 ? 23.631 5.938 -45.915 1.00 92.31 95 ALA A CA 1
ATOM 694 C C . ALA A 1 95 ? 23.902 6.462 -44.497 1.00 92.31 95 ALA A C 1
ATOM 696 O O . ALA A 1 95 ? 23.909 5.679 -43.551 1.00 92.31 95 ALA A O 1
ATOM 697 N N . THR A 1 96 ? 24.044 7.779 -44.326 1.00 92.56 96 THR A N 1
ATOM 698 C CA . THR A 1 96 ? 24.252 8.404 -43.011 1.00 92.56 96 THR A CA 1
ATOM 699 C C . THR A 1 96 ? 23.022 8.256 -42.115 1.00 92.56 96 THR A C 1
ATOM 701 O O . THR A 1 96 ? 23.152 7.814 -40.973 1.00 92.56 96 THR A O 1
ATOM 704 N N . VAL A 1 97 ? 21.821 8.550 -42.627 1.00 94.31 97 VAL A N 1
ATOM 705 C CA . VAL A 1 97 ? 20.558 8.384 -41.882 1.00 94.31 97 VAL A CA 1
ATOM 706 C C . VAL A 1 97 ? 20.360 6.923 -41.468 1.00 94.31 97 VAL A C 1
ATOM 708 O O . VAL A 1 97 ? 20.049 6.645 -40.310 1.00 94.31 97 VAL A O 1
ATOM 711 N N . ARG A 1 98 ? 20.601 5.970 -42.379 1.00 96.56 98 ARG A N 1
ATOM 712 C CA . ARG A 1 98 ? 20.509 4.529 -42.086 1.00 96.56 98 ARG A CA 1
ATOM 713 C C . ARG A 1 98 ? 21.532 4.097 -41.034 1.00 96.56 98 ARG A C 1
ATOM 715 O O . ARG A 1 98 ? 21.180 3.337 -40.137 1.00 96.56 98 ARG A O 1
ATOM 722 N N . ALA A 1 99 ? 22.768 4.596 -41.107 1.00 91.94 99 ALA A N 1
ATOM 723 C CA . ALA A 1 99 ? 23.817 4.279 -40.139 1.00 91.94 99 ALA A CA 1
ATOM 724 C C . ALA A 1 99 ? 23.448 4.773 -38.734 1.00 91.94 99 ALA A C 1
ATOM 726 O O . ALA A 1 99 ? 23.587 4.033 -37.761 1.00 91.94 99 ALA A O 1
ATOM 727 N N . GLN A 1 100 ? 22.925 5.999 -38.633 1.00 91.94 100 GLN A N 1
ATOM 728 C CA . GLN A 1 100 ? 22.474 6.589 -37.370 1.00 91.94 100 GLN A CA 1
ATOM 729 C C . GLN A 1 100 ? 21.282 5.839 -36.777 1.00 91.94 100 GLN A C 1
ATOM 731 O O . GLN A 1 100 ? 21.288 5.530 -35.585 1.00 91.94 100 GLN A O 1
ATOM 736 N N . GLN A 1 101 ? 20.286 5.506 -37.603 1.00 95.19 101 GLN A N 1
ATOM 737 C CA . GLN A 1 101 ? 19.124 4.741 -37.161 1.00 95.19 101 GLN A CA 1
ATOM 738 C C . GLN A 1 101 ? 19.545 3.362 -36.635 1.00 95.19 101 GLN A C 1
ATOM 740 O O . GLN A 1 101 ? 19.174 2.994 -35.523 1.00 95.19 101 GLN A O 1
ATOM 745 N N . ALA A 1 102 ? 20.400 2.649 -37.376 1.00 94.75 102 ALA A N 1
ATOM 746 C CA . ALA A 1 102 ? 20.929 1.354 -36.955 1.00 94.75 102 ALA A CA 1
ATOM 747 C C . ALA A 1 102 ? 21.711 1.443 -35.632 1.00 94.75 102 ALA A C 1
ATOM 749 O O . ALA A 1 102 ? 21.542 0.594 -34.758 1.00 94.75 102 ALA A O 1
ATOM 750 N N . ALA A 1 103 ? 22.534 2.484 -35.457 1.00 94.38 103 ALA A N 1
ATOM 751 C CA . ALA A 1 103 ? 23.292 2.705 -34.228 1.00 94.38 103 ALA A CA 1
ATOM 752 C C . ALA A 1 103 ? 22.363 2.976 -33.033 1.00 94.38 103 ALA A C 1
ATOM 754 O O . ALA A 1 103 ? 22.526 2.388 -31.966 1.00 94.38 103 ALA A O 1
ATOM 755 N N . SER A 1 104 ? 21.364 3.844 -33.217 1.00 94.62 104 SER A N 1
ATOM 756 C CA . SER A 1 104 ? 20.400 4.212 -32.176 1.00 94.62 104 SER A CA 1
ATOM 757 C C . SER A 1 104 ? 19.524 3.026 -31.762 1.00 94.62 104 SER A C 1
ATOM 759 O O . SER A 1 104 ? 19.346 2.781 -30.567 1.00 94.62 104 SER A O 1
ATOM 761 N N . ASP A 1 105 ? 19.020 2.245 -32.720 1.00 96.31 105 ASP A N 1
ATOM 762 C CA . ASP A 1 105 ? 18.195 1.067 -32.433 1.00 96.31 105 ASP A CA 1
ATOM 763 C C . ASP A 1 105 ? 18.991 -0.015 -31.701 1.00 96.31 105 ASP A C 1
ATOM 765 O O . ASP A 1 105 ? 18.508 -0.571 -30.712 1.00 96.31 105 ASP A O 1
ATOM 769 N N . ALA A 1 106 ? 20.235 -0.266 -32.121 1.00 95.88 106 ALA A N 1
ATOM 770 C CA . ALA A 1 106 ? 21.120 -1.212 -31.450 1.00 95.88 106 ALA A CA 1
ATOM 771 C C . ALA A 1 106 ? 21.453 -0.772 -30.014 1.00 95.88 106 ALA A C 1
ATOM 773 O O . ALA A 1 106 ? 21.372 -1.580 -29.086 1.00 95.88 106 ALA A O 1
ATOM 774 N N . ALA A 1 107 ? 21.768 0.511 -29.804 1.00 95.88 107 ALA A N 1
ATOM 775 C CA . ALA A 1 107 ? 22.047 1.058 -28.478 1.00 95.88 107 ALA A CA 1
ATOM 776 C C . ALA A 1 107 ? 20.816 0.971 -27.557 1.00 95.88 107 ALA A C 1
ATOM 778 O O . ALA A 1 107 ? 20.929 0.516 -26.418 1.00 95.88 107 ALA A O 1
ATOM 779 N N . LYS A 1 108 ? 19.623 1.321 -28.057 1.00 96.12 108 LYS A N 1
ATOM 780 C CA . LYS A 1 108 ? 18.361 1.191 -27.307 1.00 96.12 108 LYS A CA 1
ATOM 781 C C . LYS A 1 108 ? 18.046 -0.254 -26.952 1.00 96.12 108 LYS A C 1
ATOM 783 O O . LYS A 1 108 ? 17.692 -0.524 -25.808 1.00 96.12 108 LYS A O 1
ATOM 788 N N . ALA A 1 109 ? 18.173 -1.173 -27.907 1.00 97.31 109 ALA A N 1
ATOM 789 C CA . ALA A 1 109 ? 17.908 -2.588 -27.676 1.00 97.31 109 ALA A CA 1
ATOM 790 C C . ALA A 1 109 ? 18.851 -3.164 -26.611 1.00 97.31 109 ALA A C 1
ATOM 792 O O . ALA A 1 109 ? 18.400 -3.862 -25.706 1.00 97.31 109 ALA A O 1
ATOM 793 N N . ALA A 1 110 ? 20.140 -2.818 -26.667 1.00 96.75 110 ALA A N 1
ATOM 794 C CA . ALA A 1 110 ? 21.117 -3.237 -25.667 1.00 96.75 110 ALA A CA 1
ATOM 795 C C . ALA A 1 110 ? 20.832 -2.636 -24.279 1.00 96.75 110 ALA A C 1
ATOM 797 O O . ALA A 1 110 ? 20.914 -3.340 -23.273 1.00 96.75 110 ALA A O 1
ATOM 798 N N . ALA A 1 111 ? 20.477 -1.349 -24.212 1.00 96.06 111 ALA A N 1
ATOM 799 C CA . ALA A 1 111 ? 20.157 -0.682 -22.952 1.00 96.06 111 ALA A CA 1
ATOM 800 C C . ALA A 1 111 ? 18.881 -1.256 -22.313 1.00 96.06 111 ALA A C 1
ATOM 802 O O . ALA A 1 111 ? 18.852 -1.518 -21.111 1.00 96.06 111 ALA A O 1
ATOM 803 N N . ASP A 1 112 ? 17.843 -1.516 -23.109 1.00 97.25 112 ASP A N 1
ATOM 804 C CA . ASP A 1 112 ? 16.613 -2.161 -22.643 1.00 97.25 112 ASP A CA 1
ATOM 805 C C . ASP A 1 112 ? 16.858 -3.602 -22.169 1.00 97.25 112 ASP A C 1
ATOM 807 O O . ASP A 1 112 ? 16.369 -3.984 -21.104 1.00 97.25 112 ASP A O 1
ATOM 811 N N . ALA A 1 113 ? 17.660 -4.378 -22.907 1.00 97.94 113 ALA A N 1
ATOM 812 C CA . ALA A 1 113 ? 18.001 -5.755 -22.551 1.00 97.94 113 ALA A CA 1
ATOM 813 C C . ALA A 1 113 ? 18.710 -5.861 -21.191 1.00 97.94 113 ALA A C 1
ATOM 815 O O . ALA A 1 113 ? 18.526 -6.852 -20.486 1.00 97.94 113 ALA A O 1
ATOM 816 N N . GLU A 1 114 ? 19.475 -4.841 -20.796 1.00 97.19 114 GLU A N 1
ATOM 817 C CA . GLU A 1 114 ? 20.105 -4.768 -19.476 1.00 97.19 114 GLU A CA 1
ATOM 818 C C . GLU A 1 114 ? 19.165 -4.208 -18.400 1.00 97.19 114 GLU A C 1
ATOM 820 O O . GLU A 1 114 ? 19.045 -4.778 -17.315 1.00 97.19 114 GLU A O 1
ATOM 825 N N . ALA A 1 115 ? 18.470 -3.105 -18.684 1.00 97.00 115 ALA A N 1
ATOM 826 C CA . ALA A 1 115 ? 17.627 -2.437 -17.697 1.00 97.00 115 ALA A CA 1
ATOM 827 C C . ALA A 1 115 ? 16.399 -3.281 -17.313 1.00 97.00 115 ALA A C 1
ATOM 829 O O . ALA A 1 115 ? 16.040 -3.371 -16.138 1.00 97.00 115 ALA A O 1
ATOM 830 N N . ARG A 1 116 ? 15.749 -3.936 -18.280 1.00 97.38 116 ARG A N 1
ATOM 831 C CA . ARG A 1 116 ? 14.499 -4.672 -18.053 1.00 97.38 116 ARG A CA 1
ATOM 832 C C . ARG A 1 116 ? 14.601 -5.813 -17.028 1.00 97.38 116 ARG A C 1
ATOM 834 O O . ARG A 1 116 ? 13.754 -5.844 -16.133 1.00 97.38 116 ARG A O 1
ATOM 841 N N . PRO A 1 117 ? 15.569 -6.752 -17.087 1.00 98.06 117 PRO A N 1
ATOM 842 C CA . PRO A 1 117 ? 15.679 -7.802 -16.070 1.00 98.06 117 PRO A CA 1
ATOM 843 C C . PRO A 1 117 ? 15.937 -7.228 -14.670 1.00 98.06 117 PRO A C 1
ATOM 845 O O . PRO A 1 117 ? 15.343 -7.706 -13.703 1.00 98.06 117 PRO A O 1
ATOM 848 N N . ILE A 1 118 ? 16.729 -6.155 -14.560 1.00 97.81 118 ILE A N 1
ATOM 849 C CA . ILE A 1 118 ? 16.986 -5.467 -13.287 1.00 97.81 118 ILE A CA 1
ATOM 850 C C . ILE A 1 118 ? 15.695 -4.840 -12.743 1.00 97.81 118 ILE A C 1
ATOM 852 O O . ILE A 1 118 ? 15.373 -5.014 -11.567 1.00 97.81 118 ILE A O 1
ATOM 856 N N . ALA A 1 119 ? 14.924 -4.145 -13.584 1.00 97.81 119 ALA A N 1
ATOM 857 C CA . ALA A 1 119 ? 13.642 -3.563 -13.192 1.00 97.81 119 ALA A CA 1
ATOM 858 C C . ALA A 1 119 ? 12.657 -4.643 -12.709 1.00 97.81 119 ALA A C 1
ATOM 860 O O . ALA A 1 119 ? 12.023 -4.469 -11.670 1.00 97.81 119 ALA A O 1
ATOM 861 N N . LYS A 1 120 ? 12.588 -5.796 -13.389 1.00 97.62 120 LYS A N 1
ATOM 862 C CA . LYS A 1 120 ? 11.763 -6.939 -12.958 1.00 97.62 120 LYS A CA 1
ATOM 863 C C . LYS A 1 120 ? 12.203 -7.510 -11.613 1.00 97.62 120 LYS A C 1
ATOM 865 O O . LYS A 1 120 ? 11.359 -7.750 -10.753 1.00 97.62 120 LYS A O 1
ATOM 870 N N . GLN A 1 121 ? 13.508 -7.696 -11.411 1.00 98.19 121 GLN A N 1
ATOM 871 C CA . GLN A 1 121 ? 14.050 -8.183 -10.142 1.00 98.19 121 GLN A CA 1
ATOM 872 C C . GLN A 1 121 ? 13.721 -7.220 -8.994 1.00 98.19 121 GLN A C 1
ATOM 874 O O . GLN A 1 121 ? 13.274 -7.657 -7.935 1.00 98.19 121 GLN A O 1
ATOM 879 N N . ARG A 1 122 ? 13.874 -5.909 -9.219 1.00 97.88 122 ARG A N 1
ATOM 880 C CA . ARG A 1 122 ? 13.506 -4.869 -8.245 1.00 97.88 122 ARG A CA 1
ATOM 881 C C . ARG A 1 122 ? 12.009 -4.871 -7.944 1.00 97.88 122 ARG A C 1
ATOM 883 O O . ARG A 1 122 ? 11.635 -4.793 -6.780 1.00 97.88 122 ARG A O 1
ATOM 890 N N . ALA A 1 123 ? 11.163 -5.022 -8.963 1.00 98.06 123 ALA A N 1
ATOM 891 C CA . ALA A 1 123 ? 9.716 -5.084 -8.782 1.00 98.06 123 ALA A CA 1
ATOM 892 C C . ALA A 1 123 ? 9.292 -6.301 -7.946 1.00 98.06 123 ALA A C 1
ATOM 894 O O . ALA A 1 123 ? 8.425 -6.180 -7.082 1.00 98.06 123 ALA A O 1
ATOM 895 N N . LEU A 1 124 ? 9.914 -7.465 -8.173 1.00 97.75 124 LEU A N 1
ATOM 896 C CA . LEU A 1 124 ? 9.650 -8.668 -7.384 1.00 97.75 124 LEU A CA 1
ATOM 897 C C . LEU A 1 124 ? 10.135 -8.514 -5.938 1.00 97.75 124 LEU A C 1
ATOM 899 O O . LEU A 1 124 ? 9.395 -8.858 -5.020 1.00 97.75 124 LEU A O 1
ATOM 903 N N . ALA A 1 125 ? 11.333 -7.964 -5.733 1.00 97.19 125 ALA A N 1
ATOM 904 C CA . ALA A 1 125 ? 11.871 -7.709 -4.400 1.00 97.19 125 ALA A CA 1
ATOM 905 C C . ALA A 1 125 ? 10.990 -6.728 -3.603 1.00 97.19 125 ALA A C 1
ATOM 907 O O . ALA A 1 125 ? 10.707 -6.977 -2.435 1.00 97.19 125 ALA A O 1
ATOM 908 N N . ASP A 1 126 ? 10.489 -5.661 -4.235 1.00 97.00 126 ASP A N 1
ATOM 909 C CA . ASP A 1 126 ? 9.543 -4.723 -3.612 1.00 97.00 126 ASP A CA 1
ATOM 910 C C . ASP A 1 126 ? 8.207 -5.405 -3.259 1.00 97.00 126 ASP A C 1
ATOM 912 O O . ASP A 1 126 ? 7.677 -5.228 -2.163 1.00 97.00 126 ASP A O 1
ATOM 916 N N . ALA A 1 127 ? 7.678 -6.254 -4.148 1.00 96.25 127 ALA A N 1
ATOM 917 C CA . ALA A 1 127 ? 6.466 -7.025 -3.871 1.00 96.25 127 ALA A CA 1
ATOM 918 C C . ALA A 1 127 ? 6.658 -7.989 -2.683 1.00 96.25 127 ALA A C 1
ATOM 920 O O . ALA A 1 127 ? 5.788 -8.094 -1.819 1.00 96.25 127 ALA A O 1
ATOM 921 N N . GLN A 1 128 ? 7.811 -8.659 -2.610 1.00 96.25 128 GLN A N 1
ATOM 922 C CA . GLN A 1 128 ? 8.182 -9.534 -1.496 1.00 96.25 128 GLN A CA 1
ATOM 923 C C . GLN A 1 128 ? 8.363 -8.757 -0.189 1.00 96.25 128 GLN A C 1
ATOM 925 O O . GLN A 1 128 ? 7.887 -9.211 0.849 1.00 96.25 128 GLN A O 1
ATOM 930 N N . ALA A 1 129 ? 8.983 -7.575 -0.233 1.00 94.12 129 ALA A N 1
ATOM 931 C CA . ALA A 1 129 ? 9.141 -6.710 0.933 1.00 94.12 129 ALA A CA 1
ATOM 932 C C . ALA A 1 129 ? 7.784 -6.247 1.483 1.00 94.12 129 ALA A C 1
ATOM 934 O O . ALA A 1 129 ? 7.548 -6.325 2.686 1.00 94.12 129 ALA A O 1
ATOM 935 N N . LYS A 1 130 ? 6.857 -5.845 0.604 1.00 92.44 130 LYS A N 1
ATOM 936 C CA . LYS A 1 130 ? 5.477 -5.499 0.984 1.00 92.44 130 LYS A CA 1
ATOM 937 C C . LYS A 1 130 ? 4.727 -6.685 1.583 1.00 92.44 130 LYS A C 1
ATOM 939 O O . LYS A 1 130 ? 4.052 -6.529 2.595 1.00 92.44 130 LYS A O 1
ATOM 944 N N . ALA A 1 131 ? 4.884 -7.873 1.002 1.00 92.25 131 ALA A N 1
ATOM 945 C CA . ALA A 1 131 ? 4.286 -9.086 1.546 1.00 92.25 131 ALA A CA 1
ATOM 946 C C . ALA A 1 131 ? 4.850 -9.448 2.931 1.00 92.25 131 ALA A C 1
ATOM 948 O O . ALA A 1 131 ? 4.092 -9.864 3.802 1.00 92.25 131 ALA A O 1
ATOM 949 N N . ALA A 1 132 ? 6.155 -9.265 3.149 1.00 92.88 132 ALA A N 1
ATOM 950 C CA . ALA A 1 132 ? 6.805 -9.519 4.434 1.00 92.88 132 ALA A CA 1
ATOM 951 C C . ALA A 1 132 ? 6.426 -8.488 5.511 1.00 92.88 132 ALA A C 1
ATOM 953 O O . ALA A 1 132 ? 6.269 -8.856 6.671 1.00 92.88 132 ALA A O 1
ATOM 954 N N . ALA A 1 133 ? 6.250 -7.216 5.134 1.00 89.88 133 ALA A N 1
ATOM 955 C CA . ALA A 1 133 ? 5.751 -6.177 6.036 1.00 89.88 133 ALA A CA 1
ATOM 956 C C . ALA A 1 133 ? 4.304 -6.447 6.484 1.00 89.88 133 ALA A C 1
ATOM 958 O O . ALA A 1 133 ? 3.910 -6.060 7.584 1.00 89.88 133 ALA A O 1
ATOM 959 N N . GLY A 1 134 ? 3.530 -7.137 5.642 1.00 85.62 134 GLY A N 1
ATOM 960 C CA . GLY A 1 134 ? 2.137 -7.445 5.907 1.00 85.62 134 GLY A CA 1
ATOM 961 C C . GLY A 1 134 ? 1.250 -6.195 5.897 1.00 85.62 134 GLY A C 1
ATOM 962 O O . GLY A 1 134 ? 1.653 -5.118 5.449 1.00 85.62 134 GLY A O 1
ATOM 963 N N . PRO A 1 135 ? -0.008 -6.327 6.337 1.00 84.38 135 PRO A N 1
ATOM 964 C CA . PRO A 1 135 ? -0.893 -5.184 6.488 1.00 84.38 135 PRO A CA 1
ATOM 965 C C . PRO A 1 135 ? -0.408 -4.217 7.576 1.00 84.38 135 PRO A C 1
ATOM 967 O O . PRO A 1 135 ? -0.088 -4.622 8.694 1.00 84.38 135 PRO A O 1
ATOM 970 N N . VAL A 1 136 ? -0.439 -2.919 7.268 1.00 85.06 136 VAL A N 1
ATOM 971 C CA . VAL A 1 136 ? -0.250 -1.861 8.266 1.00 85.06 136 VAL A CA 1
ATOM 972 C C . VAL A 1 136 ? -1.583 -1.632 8.968 1.00 85.06 136 VAL A C 1
ATOM 974 O O . VAL A 1 136 ? -2.523 -1.111 8.371 1.00 85.06 136 VAL A O 1
ATOM 977 N N . TYR A 1 137 ? -1.665 -2.040 10.231 1.00 90.94 137 TYR A N 1
ATOM 978 C CA . TYR A 1 137 ? -2.835 -1.783 11.064 1.00 90.94 137 TYR A CA 1
ATOM 979 C C . TYR A 1 137 ? -2.775 -0.386 11.674 1.00 90.94 137 TYR A C 1
ATOM 981 O O . TYR A 1 137 ? -1.716 0.089 12.083 1.00 90.94 137 TYR A O 1
ATOM 989 N N . ILE A 1 138 ? -3.940 0.233 11.791 1.00 93.19 138 ILE A N 1
ATOM 990 C CA . ILE A 1 138 ? -4.159 1.469 12.526 1.00 93.19 138 ILE A CA 1
ATOM 991 C C . ILE A 1 138 ? -4.743 1.086 13.881 1.00 93.19 138 ILE A C 1
ATOM 993 O O . ILE A 1 138 ? -5.699 0.314 13.956 1.00 93.19 138 ILE A O 1
ATOM 997 N N . GLU A 1 139 ? -4.173 1.634 14.948 1.00 95.88 139 GLU A N 1
ATOM 998 C CA . GLU A 1 139 ? -4.694 1.498 16.306 1.00 95.88 139 GLU A CA 1
ATOM 999 C C . GLU A 1 139 ? 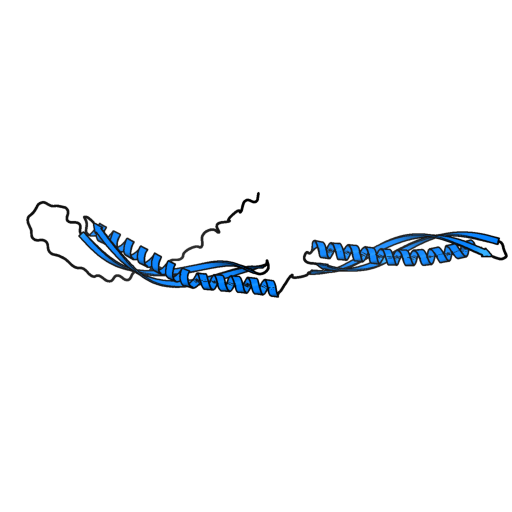-5.330 2.821 16.734 1.00 95.88 139 GLU A C 1
ATOM 1001 O O . GLU A 1 139 ? -4.764 3.896 16.529 1.00 95.88 139 GLU A O 1
ATOM 1006 N N . TRP A 1 140 ? -6.526 2.748 17.315 1.00 96.94 140 TRP A N 1
ATOM 1007 C CA . TRP A 1 140 ? -7.243 3.919 17.812 1.00 96.94 140 TRP A CA 1
ATOM 1008 C C . TRP A 1 140 ? -7.940 3.595 19.126 1.00 96.94 140 TRP A C 1
ATOM 1010 O O . TRP A 1 140 ? -8.447 2.489 19.325 1.00 96.94 140 TRP A O 1
ATOM 1020 N N . SER A 1 141 ? -7.978 4.584 20.015 1.00 97.38 141 SER A N 1
ATOM 1021 C CA . SER A 1 141 ? -8.674 4.520 21.293 1.00 97.38 141 SER A CA 1
ATOM 1022 C C . SER A 1 141 ? -9.504 5.781 21.473 1.00 97.38 141 SER A C 1
ATOM 1024 O O . SER A 1 141 ? -9.056 6.883 21.160 1.00 97.38 141 SER A O 1
ATOM 1026 N N . THR A 1 142 ? -10.726 5.621 21.964 1.00 98.00 142 THR A N 1
ATOM 1027 C CA . THR A 1 142 ? -11.631 6.736 22.230 1.00 98.00 142 THR A CA 1
ATOM 1028 C C . THR A 1 142 ? -12.477 6.467 23.463 1.00 98.00 142 THR A C 1
ATOM 1030 O O . THR A 1 142 ? -12.542 5.341 23.963 1.00 98.00 142 THR A O 1
ATOM 1033 N N . THR A 1 143 ? -13.125 7.512 23.960 1.00 98.25 143 THR A N 1
ATOM 1034 C CA . THR A 1 143 ? -14.035 7.441 25.095 1.00 98.25 143 THR A CA 1
ATOM 1035 C C . THR A 1 143 ? -15.448 7.812 24.671 1.00 98.25 143 THR A C 1
ATOM 1037 O O . THR A 1 143 ? -15.660 8.602 23.754 1.00 98.25 143 THR A O 1
ATOM 1040 N N . ALA A 1 144 ? -16.430 7.232 25.350 1.00 98.19 144 ALA A N 1
ATOM 1041 C CA . ALA A 1 144 ? -17.830 7.597 25.221 1.00 98.19 144 ALA A CA 1
ATOM 1042 C C . ALA A 1 144 ? -18.432 7.755 26.613 1.00 98.19 144 ALA A C 1
ATOM 1044 O O . ALA A 1 144 ? -18.108 6.996 27.527 1.00 98.19 144 ALA A O 1
ATOM 1045 N N . THR A 1 145 ? -19.327 8.724 26.758 1.00 98.25 145 THR A N 1
ATOM 1046 C CA . THR A 1 145 ? -20.106 8.934 27.977 1.00 98.25 145 THR A CA 1
ATOM 1047 C C . THR A 1 145 ? -21.557 8.616 27.664 1.00 98.25 145 THR A C 1
ATOM 1049 O O . THR A 1 145 ? -22.114 9.162 26.714 1.00 98.25 145 THR A O 1
ATOM 1052 N N . VAL A 1 146 ? -22.149 7.710 28.436 1.00 98.38 146 VAL A N 1
ATOM 1053 C CA . VAL A 1 146 ? -23.519 7.230 28.233 1.00 98.38 146 VAL A CA 1
ATOM 1054 C C . VAL A 1 146 ? -24.284 7.356 29.543 1.00 98.38 146 VAL A C 1
ATOM 1056 O O . VAL A 1 146 ? -23.739 7.097 30.618 1.00 98.38 146 VAL A O 1
ATOM 1059 N N . THR A 1 147 ? -25.546 7.756 29.435 1.00 98.31 147 THR A N 1
ATOM 1060 C CA . THR A 1 147 ? -26.499 7.811 30.544 1.00 98.31 147 THR A CA 1
ATOM 1061 C C . THR A 1 147 ? -27.538 6.720 30.346 1.00 98.31 147 THR A C 1
ATOM 1063 O O . THR A 1 147 ? -28.110 6.612 29.266 1.00 98.31 147 THR A O 1
ATOM 1066 N N . GLU A 1 148 ? -27.776 5.925 31.382 1.00 98.06 148 GLU A N 1
ATOM 1067 C CA . GLU A 1 148 ? -28.720 4.808 31.376 1.00 98.06 148 GLU A CA 1
ATOM 1068 C C . GLU A 1 148 ? -29.660 4.930 32.568 1.00 98.06 148 GLU A C 1
ATOM 1070 O O . GLU A 1 148 ? -29.249 5.334 33.660 1.00 98.06 148 GLU A O 1
ATOM 1075 N N . SER A 1 149 ? -30.912 4.545 32.354 1.00 97.69 149 SER A N 1
ATOM 1076 C CA . SER A 1 149 ? -31.940 4.493 33.388 1.00 97.69 149 SER A CA 1
ATOM 1077 C C . SER A 1 149 ? -32.412 3.057 33.552 1.00 97.69 149 SER A C 1
ATOM 1079 O O . SER A 1 149 ? -32.745 2.394 32.571 1.00 97.69 149 SER A O 1
ATOM 1081 N N . VAL A 1 150 ? -32.449 2.578 34.792 1.00 98.06 150 VAL A N 1
ATOM 1082 C CA . VAL A 1 150 ? -32.897 1.227 35.134 1.00 98.06 150 VAL A CA 1
ATOM 1083 C C . VAL A 1 150 ? -34.003 1.323 36.174 1.00 98.06 150 VAL A C 1
ATOM 1085 O O . VAL A 1 150 ? -33.840 1.970 37.210 1.00 98.06 150 VAL A O 1
ATOM 1088 N N . THR A 1 151 ? -35.126 0.666 35.894 1.00 98.12 151 THR A N 1
ATOM 1089 C CA . THR A 1 151 ? -36.234 0.483 36.834 1.00 98.12 151 THR A CA 1
ATOM 1090 C C . THR A 1 151 ? -36.202 -0.942 37.364 1.00 98.12 151 THR A C 1
ATOM 1092 O O . THR A 1 151 ? -36.210 -1.893 36.585 1.00 98.12 151 THR A O 1
ATOM 1095 N N . VAL A 1 152 ? -36.177 -1.087 38.685 1.00 97.88 152 VAL A N 1
ATOM 1096 C CA . VAL A 1 152 ? -36.191 -2.374 39.386 1.00 97.88 152 VAL A CA 1
ATOM 1097 C C . VAL A 1 152 ? -37.434 -2.435 40.264 1.00 97.88 152 VAL A C 1
ATOM 1099 O O . VAL A 1 152 ? -37.812 -1.442 40.887 1.00 97.88 152 VAL A O 1
ATOM 1102 N N . THR A 1 153 ? -38.070 -3.602 40.305 1.00 97.56 153 THR A N 1
ATOM 1103 C CA . THR A 1 153 ? -39.135 -3.916 41.260 1.00 97.56 153 THR A CA 1
ATOM 1104 C C . THR A 1 153 ? -38.670 -5.070 42.130 1.00 97.56 153 THR A C 1
ATOM 1106 O O . THR A 1 153 ? -38.234 -6.090 41.606 1.00 97.56 153 THR A O 1
ATOM 1109 N N . GLU A 1 154 ? -38.753 -4.887 43.440 1.00 97.25 154 GLU A N 1
ATOM 1110 C CA . GLU A 1 154 ? -38.395 -5.867 44.458 1.00 97.25 154 GLU A CA 1
ATOM 1111 C C . GLU A 1 154 ? -39.631 -6.208 45.292 1.00 97.25 154 GLU A C 1
ATOM 1113 O O . GLU A 1 154 ? -40.551 -5.400 45.453 1.00 97.25 154 GLU A O 1
ATOM 1118 N N . THR A 1 155 ? -39.641 -7.415 45.841 1.00 95.50 155 THR A N 1
ATOM 1119 C CA . THR A 1 155 ? -40.674 -7.885 46.765 1.00 95.50 155 THR A CA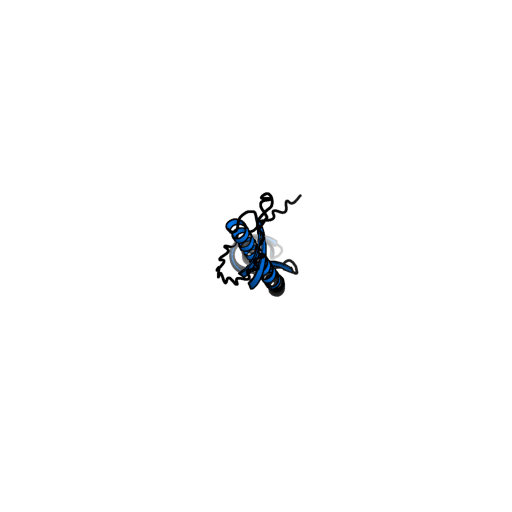 1
ATOM 1120 C C . THR A 1 155 ? -40.006 -8.360 48.041 1.00 95.50 155 THR A C 1
ATOM 1122 O O . THR A 1 155 ? -39.035 -9.114 47.969 1.00 95.50 155 THR A O 1
ATOM 1125 N N . ALA A 1 156 ? -40.531 -7.971 49.196 1.00 92.69 156 ALA A N 1
ATOM 1126 C CA . ALA A 1 156 ? -40.017 -8.396 50.492 1.00 92.69 156 ALA A CA 1
ATOM 1127 C C . ALA A 1 156 ? -41.165 -8.864 51.385 1.00 92.69 156 ALA A C 1
ATOM 1129 O O . ALA A 1 156 ? -42.310 -8.469 51.189 1.00 92.69 156 ALA A O 1
ATOM 1130 N N . THR A 1 157 ? -40.873 -9.749 52.339 1.00 93.88 157 THR A N 1
ATOM 1131 C CA . THR A 1 157 ? -41.842 -10.181 53.354 1.00 93.88 157 THR A CA 1
ATOM 1132 C C . THR A 1 157 ? -41.279 -9.882 54.734 1.00 93.88 157 THR A C 1
ATOM 1134 O O . THR A 1 157 ? -40.211 -10.388 55.076 1.00 93.88 157 THR A O 1
ATOM 1137 N N . VAL A 1 158 ? -41.995 -9.069 55.508 1.00 90.50 158 VAL A N 1
ATOM 1138 C CA . VAL A 1 158 ? -41.633 -8.648 56.866 1.00 90.50 158 VAL A CA 1
ATOM 1139 C C . VAL A 1 158 ? -42.784 -9.035 57.788 1.00 90.50 158 VAL A C 1
ATOM 1141 O O . VAL A 1 158 ? -43.938 -8.733 57.497 1.00 90.50 158 VAL A O 1
ATOM 1144 N N . ASP A 1 159 ? -42.489 -9.780 58.854 1.00 91.25 159 ASP A N 1
ATOM 1145 C CA . ASP A 1 159 ? -43.476 -10.241 59.846 1.00 91.25 159 ASP A CA 1
ATOM 1146 C C . ASP A 1 159 ? -44.732 -10.912 59.248 1.00 91.25 159 ASP A C 1
ATOM 1148 O O . ASP A 1 159 ? -45.842 -10.793 59.762 1.00 91.25 159 ASP A O 1
ATOM 1152 N N . GLY A 1 160 ? -44.556 -11.642 58.141 1.00 91.06 160 GLY A N 1
ATOM 1153 C CA . GLY A 1 160 ? -45.636 -12.348 57.443 1.00 91.06 160 GLY A CA 1
ATOM 1154 C C . GLY A 1 160 ? -46.438 -11.501 56.446 1.00 91.06 160 GLY A C 1
ATOM 1155 O O . GLY A 1 160 ? -47.305 -12.050 55.769 1.00 91.06 160 GLY A O 1
ATOM 1156 N N . TYR A 1 161 ? -46.131 -10.209 56.298 1.00 89.06 161 TYR A N 1
ATOM 1157 C CA . TYR A 1 161 ? -46.726 -9.323 55.295 1.00 89.06 161 TYR A CA 1
ATOM 1158 C C . TYR A 1 161 ? -45.786 -9.133 54.109 1.00 89.06 161 TYR A C 1
ATOM 1160 O O . TYR A 1 161 ? -44.608 -8.837 54.291 1.00 89.06 161 TYR A O 1
ATOM 1168 N N . THR A 1 162 ? -46.302 -9.285 52.888 1.00 94.38 162 THR A N 1
ATOM 1169 C CA . THR A 1 162 ? -45.527 -9.082 51.657 1.00 94.38 162 THR A CA 1
ATOM 1170 C C . THR A 1 162 ? -45.758 -7.681 51.093 1.00 94.38 162 THR A C 1
ATOM 1172 O O . THR A 1 162 ? -46.889 -7.326 50.764 1.00 94.38 162 THR A O 1
ATOM 1175 N N . GLY A 1 163 ? -44.678 -6.915 50.941 1.00 94.44 163 GLY A N 1
ATOM 1176 C CA . GLY A 1 163 ? -44.648 -5.611 50.286 1.00 94.44 163 GLY A CA 1
ATOM 1177 C C . GLY A 1 163 ? -43.944 -5.661 48.928 1.00 94.44 163 GLY A C 1
ATOM 1178 O O . GLY A 1 163 ? -43.117 -6.536 48.652 1.00 94.44 163 GLY A O 1
ATOM 1179 N N . THR A 1 164 ? -44.275 -4.706 48.058 1.00 96.12 164 THR A N 1
ATOM 1180 C CA . THR A 1 164 ? -43.639 -4.528 46.745 1.00 96.12 164 THR A CA 1
ATOM 1181 C C . THR A 1 164 ? -43.107 -3.110 46.618 1.00 96.12 164 THR A C 1
ATOM 1183 O O . THR A 1 164 ? -43.853 -2.155 46.830 1.00 96.12 164 THR A O 1
ATOM 1186 N N . GLY A 1 165 ? -41.849 -2.961 46.219 1.00 97.19 165 GLY A N 1
ATOM 1187 C CA . GLY A 1 165 ? -41.214 -1.669 46.013 1.00 97.19 165 GLY A CA 1
ATOM 1188 C C . GLY A 1 165 ? -40.663 -1.552 44.602 1.00 97.19 165 GLY A C 1
ATOM 1189 O O . GLY A 1 165 ? -39.912 -2.407 44.148 1.00 97.19 165 GLY A O 1
ATOM 1190 N N . THR A 1 166 ? -41.001 -0.470 43.904 1.00 97.06 166 THR A N 1
ATOM 1191 C CA . THR A 1 166 ? -40.426 -0.138 42.593 1.00 97.06 166 THR A CA 1
ATOM 1192 C C . THR A 1 166 ? -39.583 1.120 42.718 1.00 97.06 166 THR A C 1
ATOM 1194 O O . THR A 1 166 ? -39.996 2.093 43.357 1.00 97.06 166 THR A O 1
ATOM 1197 N N . ALA A 1 167 ? -38.408 1.132 42.096 1.00 97.94 167 ALA A N 1
ATOM 1198 C CA . ALA A 1 167 ? -37.553 2.307 42.018 1.00 97.94 167 ALA A CA 1
ATOM 1199 C C . ALA A 1 167 ? -36.862 2.403 40.658 1.00 97.94 167 ALA A C 1
ATOM 1201 O O . ALA A 1 167 ? -36.537 1.397 40.033 1.00 97.94 167 ALA A O 1
ATOM 1202 N N . THR A 1 168 ? -36.616 3.637 40.226 1.00 97.94 168 THR A N 1
ATOM 1203 C CA . THR A 1 168 ? -35.850 3.952 39.020 1.00 97.94 168 THR A CA 1
ATOM 1204 C C . THR A 1 168 ? -34.608 4.726 39.428 1.00 97.94 168 THR A C 1
ATOM 1206 O O . THR A 1 168 ? -34.711 5.681 40.197 1.00 97.94 168 THR A O 1
ATOM 1209 N N . SER A 1 169 ? -33.452 4.337 38.898 1.00 97.75 169 SER A N 1
ATOM 1210 C CA . SER A 1 169 ? -32.201 5.088 39.012 1.00 97.75 169 SER A CA 1
ATOM 1211 C C . SER A 1 169 ? -31.666 5.406 37.621 1.00 97.75 169 SER A C 1
ATOM 1213 O O . SER A 1 169 ? -31.803 4.609 36.694 1.00 97.75 169 SER A O 1
ATOM 1215 N N . THR A 1 170 ? -31.047 6.577 37.494 1.00 98.25 170 THR A N 1
ATOM 1216 C CA . THR A 1 170 ? -30.352 7.023 36.289 1.00 98.25 170 THR A CA 1
ATOM 1217 C C . THR A 1 170 ? -28.895 7.278 36.637 1.00 98.25 170 THR A C 1
ATOM 1219 O O . THR A 1 170 ? -28.604 8.059 37.545 1.00 98.25 170 THR A O 1
ATOM 1222 N N . LYS A 1 171 ? -27.971 6.652 35.906 1.00 98.06 171 LYS A N 1
ATOM 1223 C CA . LYS A 1 171 ? -26.527 6.851 36.076 1.00 98.06 171 LYS A CA 1
ATOM 1224 C C . LYS A 1 171 ? -25.868 7.187 34.752 1.00 98.06 171 LYS A C 1
ATOM 1226 O O . LYS A 1 171 ? -26.255 6.693 33.699 1.00 98.06 171 LYS A O 1
ATOM 1231 N N . THR A 1 172 ? -24.826 8.001 34.834 1.00 98.19 172 THR A N 1
ATOM 1232 C CA . THR A 1 172 ? -23.943 8.325 33.716 1.00 98.19 172 THR A CA 1
ATOM 1233 C C . THR A 1 172 ? -22.588 7.687 33.971 1.00 98.19 172 THR A C 1
ATOM 1235 O O . THR A 1 172 ? -22.063 7.775 35.080 1.00 98.19 172 THR A O 1
ATOM 1238 N N . ALA A 1 173 ? -22.008 7.054 32.956 1.00 98.06 173 ALA A N 1
ATOM 1239 C CA . ALA A 1 173 ? -20.669 6.490 33.038 1.00 98.06 173 ALA A CA 1
ATOM 1240 C C . ALA A 1 173 ? -19.875 6.752 31.759 1.00 98.06 173 ALA A C 1
ATOM 1242 O O . ALA A 1 173 ? -20.434 6.879 30.669 1.00 98.06 173 ALA A O 1
ATOM 1243 N N . THR A 1 174 ? -18.552 6.784 31.906 1.00 98.19 174 THR A N 1
ATOM 1244 C CA . THR A 1 174 ? -17.611 6.891 30.790 1.00 98.19 174 THR A CA 1
ATOM 1245 C C . THR A 1 174 ? -16.896 5.555 30.571 1.00 98.19 174 THR A C 1
ATOM 1247 O O . THR A 1 174 ? -16.402 4.903 31.503 1.00 98.19 174 THR A O 1
ATOM 1250 N N . GLY A 1 175 ? -16.858 5.129 29.314 1.00 97.94 175 GLY A N 1
ATOM 1251 C CA . GLY A 1 175 ? -16.182 3.929 28.840 1.00 97.94 175 GLY A CA 1
ATOM 1252 C C . GLY A 1 175 ? -15.106 4.282 27.824 1.00 97.94 175 GLY A C 1
ATOM 1253 O O . GLY A 1 175 ? -15.243 5.257 27.090 1.00 97.94 175 GLY A O 1
ATOM 1254 N N . THR A 1 176 ? -14.049 3.477 27.780 1.00 98.25 176 THR A N 1
ATOM 1255 C CA . THR A 1 176 ? -12.999 3.562 26.760 1.00 98.25 176 THR A CA 1
ATOM 1256 C C . THR A 1 176 ? -13.112 2.346 25.858 1.00 98.25 176 THR A C 1
ATOM 1258 O O . THR A 1 176 ? -13.326 1.237 26.349 1.00 98.25 176 THR A O 1
ATOM 1261 N N . GLY A 1 177 ? -12.964 2.546 24.554 1.00 97.81 177 GLY A N 1
ATOM 1262 C CA . GLY A 1 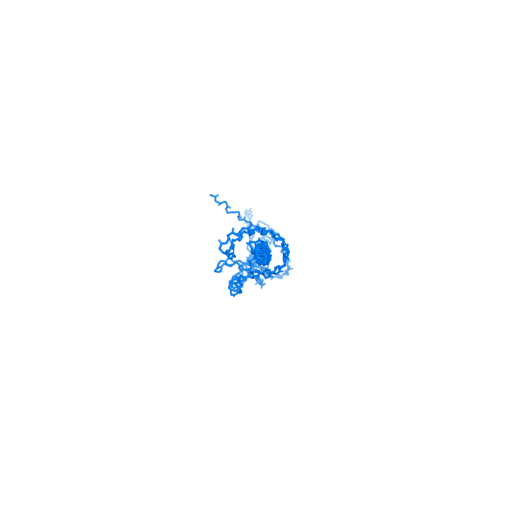177 ? -12.938 1.485 23.558 1.00 97.81 177 GLY A CA 1
ATOM 1263 C C . GLY A 1 177 ? -11.746 1.659 22.633 1.00 97.81 177 GLY A C 1
ATOM 1264 O O . GLY A 1 177 ? -11.446 2.770 22.200 1.00 97.81 177 GLY A O 1
ATOM 1265 N N . SER A 1 178 ? -11.073 0.551 22.335 1.00 97.38 178 SER A N 1
ATOM 1266 C CA . SER A 1 178 ? -9.948 0.501 21.406 1.00 97.38 178 SER A CA 1
ATOM 1267 C C . SER A 1 178 ? -10.194 -0.520 20.302 1.00 97.38 178 SER A C 1
ATOM 1269 O O . SER A 1 178 ? -10.899 -1.517 20.501 1.00 97.38 178 SER A O 1
ATOM 1271 N N . ALA A 1 179 ? -9.626 -0.267 19.126 1.00 97.75 179 ALA A N 1
ATOM 1272 C CA . ALA A 1 179 ? -9.680 -1.160 17.974 1.00 97.75 179 ALA A CA 1
ATOM 1273 C C . ALA A 1 179 ? -8.364 -1.132 17.185 1.00 97.75 179 ALA A C 1
ATOM 1275 O O . ALA A 1 179 ? -7.555 -0.214 17.342 1.00 97.75 179 ALA A O 1
ATOM 1276 N N . LYS A 1 180 ? -8.170 -2.160 16.352 1.00 97.06 180 LYS A N 1
ATOM 1277 C CA . LYS A 1 180 ? -6.994 -2.353 15.503 1.00 97.06 180 LYS A CA 1
ATOM 1278 C C . LYS A 1 180 ? -7.448 -2.880 14.149 1.00 97.06 180 LYS A C 1
ATOM 1280 O O . LYS A 1 180 ? -7.797 -4.049 14.054 1.00 97.06 180 LYS A O 1
ATOM 1285 N N . GLU A 1 181 ? -7.461 -2.021 13.136 1.00 95.69 181 GLU A N 1
ATOM 1286 C CA . GLU A 1 181 ? -8.066 -2.321 11.829 1.00 95.69 181 GLU A CA 1
ATOM 1287 C C . GLU A 1 181 ? -7.228 -1.755 10.676 1.00 95.69 181 GLU A C 1
ATOM 1289 O O . GLU A 1 181 ? -6.279 -1.003 10.895 1.00 95.69 181 GLU A O 1
ATOM 1294 N N . LEU A 1 182 ? -7.559 -2.123 9.436 1.00 91.88 182 LEU A N 1
ATOM 1295 C CA . LEU A 1 182 ? -6.811 -1.708 8.241 1.00 91.88 182 LEU A CA 1
ATOM 1296 C C . LEU A 1 182 ? -7.156 -0.294 7.775 1.00 91.88 182 LEU A C 1
ATOM 1298 O O . LEU A 1 182 ? -6.333 0.368 7.143 1.00 91.88 182 LEU A O 1
ATOM 1302 N N . THR A 1 183 ? -8.372 0.169 8.058 1.00 93.19 183 THR A N 1
ATOM 1303 C CA . THR A 1 183 ? -8.838 1.484 7.620 1.00 93.19 183 THR A CA 1
ATOM 1304 C C . THR A 1 183 ? -9.178 2.390 8.793 1.00 93.19 183 THR A C 1
ATOM 1306 O O . THR A 1 183 ? -9.581 1.952 9.873 1.00 93.19 183 THR A O 1
ATOM 1309 N N . TYR A 1 184 ? -9.047 3.697 8.558 1.00 92.62 184 TYR A N 1
ATOM 1310 C CA . TYR A 1 184 ? -9.379 4.707 9.560 1.00 92.62 184 TYR A CA 1
ATOM 1311 C C . TYR A 1 184 ? -10.866 4.672 9.948 1.00 92.62 184 TYR A C 1
ATOM 1313 O O . TYR A 1 184 ? -11.214 4.857 11.111 1.00 92.62 184 TYR A O 1
ATOM 1321 N N . TRP A 1 185 ? -11.751 4.398 8.985 1.00 95.38 185 TRP A N 1
ATOM 1322 C CA . TRP A 1 185 ? -13.181 4.284 9.258 1.00 95.38 185 TRP A CA 1
ATOM 1323 C C . TRP A 1 185 ? -13.487 3.080 10.160 1.00 95.38 185 TRP A C 1
ATOM 1325 O O . TRP A 1 185 ? -14.182 3.250 11.158 1.00 95.38 185 TRP A O 1
ATOM 1335 N N . GLU A 1 186 ? -12.931 1.898 9.866 1.00 96.25 186 GLU A N 1
ATOM 1336 C CA . GLU A 1 186 ? -13.171 0.687 10.666 1.00 96.25 186 GLU A CA 1
ATOM 1337 C C . GLU A 1 186 ? -12.641 0.843 12.091 1.00 96.25 186 GLU A C 1
ATOM 1339 O O . GLU A 1 186 ? -13.359 0.559 13.052 1.00 96.25 186 GLU A O 1
ATOM 1344 N N . VAL A 1 187 ? -11.405 1.336 12.245 1.00 97.50 187 VAL A N 1
ATOM 1345 C CA . VAL A 1 187 ? -10.798 1.481 13.572 1.00 97.50 187 VAL A CA 1
ATOM 1346 C C . VAL A 1 187 ? -11.567 2.498 14.423 1.00 97.50 187 VAL A C 1
ATOM 1348 O O . VAL A 1 187 ? -11.826 2.252 15.601 1.00 97.50 187 VAL A O 1
ATOM 1351 N N . TYR A 1 188 ? -12.005 3.612 13.828 1.00 97.50 188 TYR A N 1
ATOM 1352 C CA . TYR A 1 188 ? -12.797 4.625 14.520 1.00 97.50 188 TYR A CA 1
ATOM 1353 C C . TYR A 1 188 ? -14.194 4.109 14.885 1.00 97.50 188 TYR A C 1
ATOM 1355 O O . TYR A 1 188 ? -14.647 4.294 16.020 1.00 97.50 188 TYR A O 1
ATOM 1363 N N . TYR A 1 189 ? -14.863 3.435 13.945 1.00 98.06 189 TYR A N 1
ATOM 1364 C CA . TYR A 1 189 ? -16.185 2.851 14.150 1.00 98.06 189 TYR A CA 1
ATOM 1365 C C . TYR A 1 189 ? -16.164 1.852 15.312 1.00 98.06 189 TYR A C 1
ATOM 1367 O O . TYR A 1 189 ? -16.906 2.013 16.283 1.00 98.06 189 TYR A O 1
ATOM 1375 N N . TRP A 1 190 ? -15.262 0.866 15.272 1.00 98.25 190 TRP A N 1
ATOM 1376 C CA . TRP A 1 190 ? -15.207 -0.172 16.299 1.00 98.25 190 TRP A CA 1
ATOM 1377 C C . TRP A 1 190 ? -14.753 0.350 17.658 1.00 98.25 190 TRP A C 1
ATOM 1379 O O . TRP A 1 190 ? -15.313 -0.063 18.675 1.00 98.25 190 TRP A O 1
ATOM 1389 N N . ALA A 1 191 ? -13.789 1.272 17.705 1.00 98.44 191 ALA A N 1
ATOM 1390 C CA . ALA A 1 191 ? -13.381 1.896 18.961 1.00 98.44 191 ALA A CA 1
ATOM 1391 C C . ALA A 1 191 ? -14.556 2.645 19.612 1.00 98.44 191 ALA A C 1
ATOM 1393 O O . ALA A 1 191 ? -14.796 2.486 20.809 1.00 98.44 191 ALA A O 1
ATOM 1394 N N . THR A 1 192 ? -15.337 3.388 18.821 1.00 98.31 192 THR A N 1
ATOM 1395 C CA . THR A 1 192 ? -16.525 4.116 19.296 1.00 98.31 192 THR A CA 1
ATOM 1396 C C . THR A 1 192 ? -17.613 3.172 19.805 1.00 98.31 192 THR A C 1
ATOM 1398 O O . THR A 1 192 ? -18.107 3.354 20.917 1.00 98.31 192 THR A O 1
ATOM 1401 N N . VAL A 1 193 ? -17.959 2.132 19.037 1.00 98.38 193 VAL A N 1
ATOM 1402 C CA . VAL A 1 193 ? -18.968 1.132 19.437 1.00 98.38 193 VAL A CA 1
ATOM 1403 C C . VAL A 1 193 ? -18.563 0.439 20.740 1.00 98.38 193 VAL A C 1
ATOM 1405 O O . VAL A 1 193 ? -19.375 0.312 21.657 1.00 98.38 193 VAL A O 1
ATOM 1408 N N . ARG A 1 194 ? -17.290 0.045 20.869 1.00 98.56 194 ARG A N 1
ATOM 1409 C CA . ARG A 1 194 ? -16.757 -0.564 22.099 1.00 98.56 194 ARG A CA 1
ATOM 1410 C C . ARG A 1 194 ? -16.785 0.413 23.275 1.00 98.56 194 ARG A C 1
ATOM 1412 O O . ARG A 1 194 ? -17.156 0.011 24.375 1.00 98.56 194 ARG A O 1
ATOM 1419 N N . ALA A 1 195 ? -16.447 1.686 23.055 1.00 98.62 195 ALA A N 1
ATOM 1420 C CA . ALA A 1 195 ? -16.486 2.714 24.093 1.00 98.62 195 ALA A CA 1
ATOM 1421 C C . ALA A 1 195 ? -17.916 2.937 24.609 1.00 98.62 195 ALA A C 1
ATOM 1423 O O . ALA A 1 195 ? -18.131 2.975 25.822 1.00 98.62 195 ALA A O 1
ATOM 1424 N N . GLN A 1 196 ? -18.897 3.023 23.704 1.00 98.31 196 GLN A N 1
ATOM 1425 C CA . GLN A 1 196 ? -20.314 3.164 24.051 1.00 98.31 196 GLN A CA 1
ATOM 1426 C C . GLN A 1 196 ? -20.847 1.940 24.795 1.00 98.31 196 GLN A C 1
ATOM 1428 O O . GLN A 1 196 ? -21.490 2.096 25.831 1.00 98.31 196 GLN A O 1
ATOM 1433 N N . ALA A 1 197 ? -20.542 0.728 24.322 1.00 98.50 197 ALA A N 1
ATOM 1434 C CA . ALA A 1 197 ? -20.947 -0.504 24.993 1.00 98.50 197 ALA A CA 1
ATOM 1435 C C . ALA A 1 197 ? -20.361 -0.592 26.413 1.00 98.50 197 ALA A C 1
ATOM 1437 O O . ALA A 1 197 ? -21.081 -0.900 27.363 1.00 98.50 197 ALA A O 1
ATOM 1438 N N . ALA A 1 198 ? -19.080 -0.249 26.580 1.00 98.44 198 ALA A N 1
ATOM 1439 C CA . ALA A 1 198 ? -18.430 -0.211 27.888 1.00 98.44 198 ALA A CA 1
ATOM 1440 C C . ALA A 1 198 ? -19.050 0.847 28.820 1.00 98.44 198 ALA A C 1
ATOM 1442 O O . ALA A 1 198 ? -19.250 0.582 30.005 1.00 98.44 198 ALA A O 1
ATOM 1443 N N . ALA A 1 199 ? -19.364 2.037 28.300 1.00 98.50 199 ALA A N 1
ATOM 1444 C CA . ALA A 1 199 ? -20.023 3.100 29.054 1.00 98.50 199 ALA A CA 1
ATOM 1445 C C . ALA A 1 199 ? -21.442 2.694 29.488 1.00 98.50 199 ALA A C 1
ATOM 1447 O O . ALA A 1 199 ? -21.775 2.807 30.665 1.00 98.50 199 ALA A O 1
ATOM 1448 N N . SER A 1 200 ? -22.241 2.153 28.563 1.00 98.38 200 SER A N 1
ATOM 1449 C CA . SER A 1 200 ? -23.605 1.670 28.817 1.00 98.38 200 SER A CA 1
ATOM 1450 C C . SER A 1 200 ? -23.622 0.550 29.859 1.00 98.38 200 SER A C 1
ATOM 1452 O O . SER A 1 200 ? -24.372 0.633 30.828 1.00 98.38 200 SER A O 1
ATOM 1454 N N . ALA A 1 201 ? -22.745 -0.454 29.740 1.00 98.38 201 ALA A N 1
ATOM 1455 C CA . ALA A 1 201 ? -22.662 -1.546 30.712 1.00 98.38 201 ALA A CA 1
ATOM 1456 C C . ALA A 1 201 ? -22.348 -1.038 32.131 1.00 98.38 201 ALA A C 1
ATOM 1458 O O . ALA A 1 201 ? -22.999 -1.448 33.093 1.00 98.38 201 ALA A O 1
ATOM 1459 N N . LYS A 1 202 ? -21.401 -0.097 32.265 1.00 98.31 202 LYS A N 1
ATOM 1460 C CA . LYS A 1 202 ? -21.081 0.539 33.554 1.00 98.31 202 LYS A CA 1
ATOM 1461 C C . LYS A 1 202 ? -22.256 1.349 34.105 1.00 98.31 202 LYS A C 1
ATOM 1463 O O . LYS A 1 202 ? -22.576 1.221 35.284 1.00 98.31 202 LYS A O 1
ATOM 1468 N N . ALA A 1 203 ? -22.886 2.176 33.268 1.00 98.38 203 ALA A N 1
ATOM 1469 C CA . ALA A 1 203 ? -24.015 3.010 33.667 1.00 98.38 203 ALA A CA 1
ATOM 1470 C C . ALA A 1 203 ? -25.210 2.153 34.115 1.00 98.38 203 ALA A C 1
ATOM 1472 O O . ALA A 1 203 ? -25.750 2.390 35.193 1.00 98.38 203 ALA A O 1
ATOM 1473 N N . LYS A 1 204 ? -25.559 1.103 33.358 1.00 98.38 204 LYS A N 1
ATOM 1474 C CA . LYS A 1 204 ? -26.620 0.149 33.719 1.00 98.38 204 LYS A CA 1
ATOM 1475 C C . LYS A 1 204 ? -26.330 -0.572 35.026 1.00 98.38 204 LYS A C 1
ATOM 1477 O O . LYS A 1 204 ? -27.193 -0.577 35.892 1.00 98.38 204 LYS A O 1
ATOM 1482 N N . ALA A 1 205 ? -25.129 -1.125 35.203 1.00 98.31 205 ALA A N 1
ATOM 1483 C CA . ALA A 1 205 ? -24.779 -1.838 36.433 1.00 98.31 205 ALA A CA 1
ATOM 1484 C C . ALA A 1 205 ? -24.872 -0.930 37.674 1.00 98.31 205 ALA A C 1
ATOM 1486 O O . ALA A 1 205 ? -25.394 -1.335 38.716 1.00 98.31 205 ALA A O 1
ATOM 1487 N N . ALA A 1 206 ? -24.410 0.319 37.556 1.00 97.88 206 ALA A N 1
ATOM 1488 C CA . ALA A 1 206 ? -24.511 1.302 38.630 1.00 97.88 206 ALA A CA 1
ATOM 1489 C C . ALA A 1 206 ? -25.968 1.709 38.915 1.00 97.88 206 ALA A C 1
ATOM 1491 O O . ALA A 1 206 ? -26.359 1.799 40.080 1.00 97.88 206 ALA A O 1
ATOM 1492 N N . ALA A 1 207 ? -26.771 1.936 37.870 1.00 98.25 207 ALA A N 1
ATOM 1493 C CA . ALA A 1 207 ? -28.184 2.283 38.003 1.00 98.25 207 ALA A CA 1
ATOM 1494 C C . ALA A 1 207 ? -28.991 1.129 38.610 1.00 98.25 207 ALA A C 1
ATOM 1496 O O . ALA A 1 207 ? -29.763 1.343 39.538 1.00 98.25 207 ALA A O 1
ATOM 1497 N N . GLU A 1 208 ? -28.772 -0.107 38.159 1.00 98.38 208 GLU A N 1
ATOM 1498 C CA . GLU A 1 208 ? -29.439 -1.292 38.700 1.00 98.38 208 GLU A CA 1
ATOM 1499 C C . GLU A 1 208 ? -29.111 -1.497 40.181 1.00 98.38 208 GLU A C 1
ATOM 1501 O O . GLU A 1 208 ? -30.014 -1.739 40.978 1.00 98.38 208 GLU A O 1
ATOM 1506 N N . THR A 1 209 ? -27.838 -1.347 40.566 1.00 98.38 209 THR A N 1
ATOM 1507 C CA . THR A 1 209 ? -27.404 -1.494 41.964 1.00 98.38 209 THR A CA 1
ATOM 1508 C C . THR A 1 209 ? -28.132 -0.508 42.883 1.00 98.38 209 THR A C 1
ATOM 1510 O O . THR A 1 209 ? -28.643 -0.898 43.934 1.00 98.38 209 THR A O 1
ATOM 1513 N N . GLU A 1 210 ? -28.226 0.765 42.488 1.00 98.06 210 GLU A N 1
ATOM 1514 C CA . GLU A 1 210 ? -28.929 1.781 43.278 1.00 98.06 210 GLU A CA 1
ATOM 1515 C C . GLU A 1 210 ? -30.452 1.584 43.252 1.00 98.06 210 GLU A C 1
ATOM 1517 O O . GLU A 1 210 ? -31.088 1.612 44.305 1.00 98.06 210 GLU A O 1
ATOM 1522 N N . ALA A 1 211 ? -31.041 1.334 42.077 1.00 98.00 211 ALA A N 1
ATOM 1523 C CA . ALA A 1 211 ? -32.478 1.102 41.936 1.00 98.00 211 ALA A CA 1
ATOM 1524 C C . ALA A 1 211 ? -32.936 -0.101 42.768 1.00 98.00 211 ALA A C 1
ATOM 1526 O O . ALA A 1 211 ? -33.921 0.006 43.491 1.00 98.00 211 ALA A O 1
ATOM 1527 N N . ARG A 1 212 ? -32.198 -1.217 42.733 1.00 97.81 212 ARG A N 1
ATOM 1528 C CA . ARG A 1 212 ? -32.485 -2.407 43.544 1.00 97.81 212 ARG A CA 1
ATOM 1529 C C . ARG A 1 212 ? -32.433 -2.103 45.040 1.00 97.81 212 ARG A C 1
ATOM 1531 O O . ARG A 1 212 ? -33.334 -2.507 45.767 1.00 97.81 212 ARG A O 1
ATOM 1538 N N . SER A 1 213 ? -31.421 -1.361 45.495 1.00 97.94 213 SER A N 1
ATOM 1539 C CA . SER A 1 213 ? -31.301 -0.957 46.903 1.00 97.94 213 SER A CA 1
ATOM 1540 C C . SER A 1 213 ? -32.525 -0.158 47.375 1.00 97.94 213 SER A C 1
ATOM 1542 O O . SER A 1 213 ? -33.133 -0.490 48.392 1.00 97.94 213 SER A O 1
ATOM 1544 N N . ILE A 1 214 ? -32.953 0.840 46.593 1.00 97.75 214 ILE A N 1
ATOM 1545 C CA . ILE A 1 214 ? -34.122 1.674 46.916 1.00 97.75 214 ILE A CA 1
ATOM 1546 C C . ILE A 1 214 ? -35.427 0.870 46.823 1.00 97.75 214 ILE A C 1
ATOM 1548 O O . ILE A 1 214 ? -36.298 1.002 47.681 1.00 97.75 214 ILE A O 1
ATOM 1552 N N . ALA A 1 215 ? -35.586 0.045 45.785 1.00 97.75 215 ALA A N 1
ATOM 1553 C CA . ALA A 1 215 ? -36.762 -0.800 45.595 1.00 97.75 215 ALA A CA 1
ATOM 1554 C C . ALA A 1 215 ? -36.948 -1.761 46.776 1.00 97.75 215 ALA A C 1
ATOM 1556 O O . ALA A 1 215 ? -38.054 -1.879 47.297 1.00 97.75 215 ALA A O 1
ATOM 1557 N N . LYS A 1 216 ? -35.858 -2.367 47.257 1.00 97.00 216 LYS A N 1
ATOM 1558 C CA . LYS A 1 216 ? -35.876 -3.243 48.427 1.00 97.00 216 LYS A CA 1
ATOM 1559 C C . LYS A 1 216 ? -36.290 -2.502 49.700 1.00 97.00 216 LYS A C 1
ATOM 1561 O O . LYS A 1 216 ? -37.211 -2.947 50.370 1.00 97.00 216 LYS A O 1
ATOM 1566 N N . GLN A 1 217 ? -35.698 -1.335 49.971 1.00 96.75 217 GLN A N 1
ATOM 1567 C CA . GLN A 1 217 ? -36.094 -0.500 51.117 1.00 96.75 217 GLN A CA 1
ATOM 1568 C C . GLN A 1 217 ? -37.585 -0.137 51.086 1.00 96.75 217 GLN A C 1
ATOM 1570 O O . GLN A 1 217 ? -38.229 -0.103 52.125 1.00 96.75 217 GLN A O 1
ATOM 1575 N N . ARG A 1 218 ? -38.147 0.117 49.896 1.00 96.69 218 ARG A N 1
ATOM 1576 C CA . ARG A 1 218 ? -39.583 0.397 49.723 1.00 96.69 218 ARG A CA 1
ATOM 1577 C C . ARG A 1 218 ? -40.468 -0.835 49.889 1.00 96.69 218 ARG A C 1
ATOM 1579 O O . ARG A 1 218 ? -41.618 -0.681 50.264 1.00 96.69 218 ARG A O 1
ATOM 1586 N N . ALA A 1 219 ? -39.969 -2.023 49.558 1.00 96.12 219 ALA A N 1
ATOM 1587 C CA . ALA A 1 219 ? -40.709 -3.272 49.716 1.00 96.12 219 ALA A CA 1
ATOM 1588 C C . ALA A 1 219 ? -40.789 -3.725 51.186 1.00 96.12 219 ALA A C 1
ATOM 1590 O O . ALA A 1 219 ? -41.683 -4.490 51.533 1.00 96.12 219 ALA A O 1
ATOM 1591 N N . GLU A 1 220 ? -39.840 -3.284 52.016 1.00 93.75 220 GLU A N 1
ATOM 1592 C CA . GLU A 1 220 ? -39.718 -3.619 53.443 1.00 93.75 220 GLU A CA 1
ATOM 1593 C C . GLU A 1 220 ? -40.372 -2.584 54.380 1.00 93.75 220 GLU A C 1
ATOM 1595 O O . GLU A 1 220 ? -40.452 -2.836 55.582 1.00 93.75 220 GLU A O 1
ATOM 1600 N N . ALA A 1 221 ? -40.796 -1.433 53.847 1.00 88.94 221 ALA A N 1
ATOM 1601 C CA . ALA A 1 221 ? -41.430 -0.334 54.584 1.00 88.94 221 ALA A CA 1
ATOM 1602 C C . ALA A 1 221 ? -42.950 -0.510 54.695 1.00 88.94 221 ALA A C 1
ATOM 1604 O O . ALA A 1 221 ? -43.489 -0.147 55.764 1.00 88.94 221 ALA A O 1
#

Foldseek 3Di:
DDDPPPPPDDDDDFDWDDDWDWDDDDDDDDDDDDDPDPLFWDKDKTKTKGKGKDKDKDWDADPNFIFIFIFMFIFMFMFMFMDTGSDPVVRVVRRVVRNVVRGHVVRHVVGCVVGVVRRVVRRVVRNVVDVVVPADKDKDKDKDKDKDKDKDKDWDADPNDIFIFIFMFIFIFMFMFMDIGRDPVVRVVRRVVRNHVRRHVVRVVVGCVVRVVRRVVRRHD

Secondary structure (DSSP, 8-state):
-----------------------------PPPS-S----PPEEEEEEEEEEEEEEEEEEEEETTEEEEEEEEEEEEEEEEEEEEESSHHHHHHHHHHHHHHHHHHHHHHHHHHHHHHHHHHHHHHHHHHHHHH----EEEEEEEEEEEEEEEEEEEEETTEEEEEEEEEEEEEEEEEEEEESSHHHHHHHHHHHHHHHHHHHHHHHHHHHHHHHHHHHH--